Protein AF-A0A354BJK9-F1 (afdb_monomer_lite)

Radius of gyration: 21.04 Å; chains: 1; bounding box: 44×59×61 Å

Sequence (211 aa):
MRASIFLLASLLLLGGCESADRVLTNTERVLGSRTGRTVLDIATGKDPKQILKERVDAYQRDPEAVLRDLRTIQRDFNTLMTALTGNVRKTWGEKEVKVPEQKKYVKYTQNYMSRTIVDFDNGTILVETLDDKAPKESLKNAIVTTLLTPDDPRSVDLFSDKPVTLTSDRSPYLLGLVLDQEGQPIRTPAQAEAFAASSLESAKARPVDQN

Structure (mmCIF, N/CA/C/O backbone):
data_AF-A0A354BJK9-F1
#
_entry.id   AF-A0A354BJK9-F1
#
loop_
_atom_site.group_PDB
_atom_site.id
_atom_site.type_symbol
_atom_site.label_atom_id
_atom_site.label_alt_id
_atom_site.label_comp_id
_atom_site.label_asym_id
_atom_site.label_entity_id
_atom_site.label_seq_id
_atom_site.pdbx_PDB_ins_code
_atom_site.Cartn_x
_atom_site.Cartn_y
_atom_site.Cartn_z
_atom_site.occupancy
_atom_site.B_iso_or_equiv
_atom_site.auth_seq_id
_atom_site.auth_comp_id
_atom_site.auth_asym_id
_atom_site.auth_atom_id
_atom_site.pdbx_PDB_model_num
ATOM 1 N N . MET A 1 1 ? -20.744 37.104 28.693 1.00 41.56 1 MET A N 1
ATOM 2 C CA . MET A 1 1 ? -20.505 38.021 27.558 1.00 41.56 1 MET A CA 1
ATOM 3 C C . MET A 1 1 ? -19.279 38.866 27.854 1.00 41.56 1 MET A C 1
ATOM 5 O O . MET A 1 1 ? -19.319 39.666 28.777 1.00 41.56 1 MET A O 1
ATOM 9 N N . ARG A 1 2 ? -18.186 38.651 27.120 1.00 25.38 2 ARG A N 1
ATOM 10 C CA . ARG A 1 2 ? -17.012 39.530 27.087 1.00 25.38 2 ARG A CA 1
ATOM 11 C C . ARG A 1 2 ? -16.471 39.502 25.661 1.00 25.38 2 ARG A C 1
ATOM 13 O O . ARG A 1 2 ? -16.207 38.426 25.137 1.00 25.38 2 ARG A O 1
ATOM 20 N N . ALA A 1 3 ? -16.410 40.675 25.043 1.00 33.72 3 ALA A N 1
ATOM 21 C CA . ALA A 1 3 ? -15.857 40.875 23.716 1.00 33.72 3 ALA A CA 1
ATOM 22 C C . ALA A 1 3 ? -14.330 40.957 23.819 1.00 33.72 3 ALA A C 1
ATOM 24 O O . ALA A 1 3 ? -13.805 41.721 24.629 1.00 33.72 3 ALA A O 1
ATOM 25 N N . SER A 1 4 ? -13.635 40.188 22.988 1.00 28.89 4 SER A N 1
ATOM 26 C CA . SER A 1 4 ? -12.197 40.317 22.772 1.00 28.89 4 SER A CA 1
ATOM 27 C C . SER A 1 4 ? -11.966 40.463 21.276 1.00 28.89 4 SER A C 1
ATOM 29 O O . SER A 1 4 ? -12.258 39.563 20.493 1.00 28.89 4 SER A O 1
ATOM 31 N N . ILE A 1 5 ? -11.503 41.650 20.898 1.00 38.50 5 ILE A N 1
ATOM 32 C CA . ILE A 1 5 ? -11.033 41.996 19.560 1.00 38.50 5 ILE A CA 1
ATOM 33 C C . ILE A 1 5 ? -9.741 41.209 19.326 1.00 38.50 5 ILE A C 1
ATOM 35 O O . ILE A 1 5 ? -8.765 41.418 20.043 1.00 38.50 5 ILE A O 1
ATOM 39 N N . PHE A 1 6 ? -9.732 40.315 18.339 1.00 29.44 6 PHE A N 1
ATOM 40 C CA . PHE A 1 6 ? -8.504 39.718 17.822 1.00 29.44 6 PHE A CA 1
ATOM 41 C C . PHE A 1 6 ? -8.146 40.404 16.506 1.00 29.44 6 PHE A C 1
ATOM 43 O O . PHE A 1 6 ? -8.904 40.353 15.538 1.00 29.44 6 PHE A O 1
ATOM 50 N N . LEU A 1 7 ? -6.991 41.074 16.500 1.00 26.22 7 LEU A N 1
ATOM 51 C CA . LEU A 1 7 ? -6.348 41.543 15.280 1.00 26.22 7 LEU A CA 1
ATOM 52 C C . LEU A 1 7 ? -6.044 40.338 14.386 1.00 26.22 7 LEU A C 1
ATOM 54 O O . LEU A 1 7 ? -5.388 39.383 14.803 1.00 26.22 7 LEU A O 1
ATOM 58 N N . LEU A 1 8 ? -6.499 40.427 13.141 1.00 33.56 8 LEU A N 1
ATOM 59 C CA . LEU A 1 8 ? -6.170 39.507 12.067 1.00 33.56 8 LEU A CA 1
ATOM 60 C C . LEU A 1 8 ? -4.703 39.737 11.659 1.00 33.56 8 LEU A C 1
ATOM 62 O O . LEU A 1 8 ? -4.408 40.567 10.804 1.00 33.56 8 LEU A O 1
ATOM 66 N N . ALA A 1 9 ? -3.772 39.028 12.294 1.00 31.09 9 ALA A N 1
ATOM 67 C CA . ALA A 1 9 ? -2.422 38.875 11.768 1.00 31.09 9 ALA A CA 1
ATOM 68 C C . ALA A 1 9 ? -2.427 37.671 10.821 1.00 31.09 9 ALA A C 1
ATOM 70 O O . ALA A 1 9 ? -2.386 36.517 11.244 1.00 31.09 9 ALA A O 1
ATOM 71 N N . SER A 1 10 ? -2.526 37.953 9.524 1.00 37.72 10 SER A N 1
ATOM 72 C CA . SER A 1 10 ? -2.287 36.996 8.450 1.00 37.72 10 SER A CA 1
ATOM 73 C C . SER A 1 10 ? -0.834 36.518 8.508 1.00 37.72 10 SER A C 1
ATOM 75 O O . SER A 1 10 ? 0.061 37.140 7.935 1.00 37.72 10 SER A O 1
ATOM 77 N N . LEU A 1 11 ? -0.599 35.418 9.222 1.00 32.50 11 LEU A N 1
ATOM 78 C CA . LEU A 1 11 ? 0.648 34.670 9.164 1.00 32.50 11 LEU A CA 1
ATOM 79 C C . LEU A 1 11 ? 0.579 33.755 7.934 1.00 32.50 11 LEU A C 1
ATOM 81 O O . LEU A 1 11 ? -0.059 32.703 7.949 1.00 32.50 11 LEU A O 1
ATOM 85 N N . LEU A 1 12 ? 1.204 34.190 6.840 1.00 32.59 12 LEU A N 1
ATOM 86 C CA . LEU A 1 12 ? 1.502 33.333 5.696 1.00 32.59 12 LEU A CA 1
ATOM 87 C C . LEU A 1 12 ? 2.454 32.224 6.164 1.00 32.59 12 LEU A C 1
ATOM 89 O O . LEU A 1 12 ? 3.656 32.434 6.309 1.00 32.59 12 LEU A O 1
ATOM 93 N N . LEU A 1 13 ? 1.898 31.038 6.409 1.00 32.69 13 LEU A N 1
ATOM 94 C CA . LEU A 1 13 ? 2.639 29.794 6.593 1.00 32.69 13 LEU A CA 1
ATOM 95 C C . LEU A 1 13 ? 3.253 29.367 5.249 1.00 32.69 13 LEU A C 1
ATOM 97 O O . LEU A 1 13 ? 2.737 28.493 4.557 1.00 32.69 13 LEU A O 1
ATOM 101 N N . LEU A 1 14 ? 4.380 29.971 4.875 1.00 38.12 14 LEU A N 1
ATOM 102 C CA . LEU A 1 14 ? 5.277 29.444 3.842 1.00 38.12 14 LEU A CA 1
ATOM 103 C C . LEU A 1 14 ? 6.165 28.355 4.462 1.00 38.12 14 LEU A C 1
ATOM 105 O O . LEU A 1 14 ? 7.353 28.547 4.685 1.00 38.12 14 LEU A O 1
ATOM 109 N N . GLY A 1 15 ? 5.560 27.212 4.786 1.00 40.41 15 GLY A N 1
ATOM 110 C CA . GLY A 1 15 ? 6.259 26.014 5.274 1.00 40.41 15 GLY A CA 1
ATOM 111 C C . GLY A 1 15 ? 6.023 24.767 4.416 1.00 40.41 15 GLY A C 1
ATOM 112 O O . GLY A 1 15 ? 6.328 23.663 4.855 1.00 40.41 15 GLY A O 1
ATOM 113 N N . GLY A 1 16 ? 5.430 24.921 3.224 1.00 36.94 16 GLY A N 1
ATOM 114 C CA . GLY A 1 16 ? 4.966 23.802 2.390 1.00 36.94 16 GLY A CA 1
ATOM 115 C C . GLY A 1 16 ? 5.649 23.624 1.029 1.00 36.94 16 GLY A C 1
ATOM 116 O O . GLY A 1 16 ? 5.488 22.564 0.425 1.00 36.94 16 GLY A O 1
ATOM 117 N N . CYS A 1 17 ? 6.411 24.604 0.528 1.00 38.84 17 CYS A N 1
ATOM 118 C CA . CYS A 1 17 ? 6.891 24.554 -0.862 1.00 38.84 17 CYS A CA 1
ATOM 119 C C . CYS A 1 17 ? 8.035 23.559 -1.090 1.00 38.84 17 CYS A C 1
ATOM 121 O O . CYS A 1 17 ? 8.090 22.938 -2.142 1.00 38.84 17 CYS A O 1
ATOM 123 N N . GLU A 1 18 ? 8.904 23.309 -0.108 1.00 41.66 18 GLU A N 1
ATOM 124 C CA . GLU A 1 18 ? 10.127 22.546 -0.391 1.00 41.66 18 GLU A CA 1
ATOM 125 C C . GLU A 1 18 ? 9.865 21.061 -0.710 1.00 41.66 18 GLU A C 1
ATOM 127 O O . GLU A 1 18 ? 10.522 20.474 -1.569 1.00 41.66 18 GLU A O 1
ATOM 132 N N . SER A 1 19 ? 8.872 20.438 -0.063 1.00 47.94 19 SER A N 1
ATOM 133 C CA . SER A 1 19 ? 8.488 19.053 -0.369 1.00 47.94 19 SER A CA 1
ATOM 134 C C . SER A 1 19 ? 7.696 18.941 -1.667 1.00 47.94 19 SER A C 1
ATOM 136 O O . SER A 1 19 ? 7.900 17.987 -2.413 1.00 47.94 19 SER A O 1
ATOM 138 N N . ALA A 1 20 ? 6.827 19.914 -1.957 1.00 42.53 20 ALA A N 1
ATOM 139 C CA . ALA A 1 20 ? 6.072 19.936 -3.205 1.00 42.53 20 ALA A CA 1
ATOM 140 C C . ALA A 1 20 ? 7.015 20.123 -4.404 1.00 42.53 20 ALA A C 1
ATOM 142 O O . ALA A 1 20 ? 6.951 19.345 -5.352 1.00 42.53 20 ALA A O 1
ATOM 143 N N . ASP A 1 21 ? 7.968 21.052 -4.310 1.00 43.50 21 ASP A N 1
ATOM 144 C CA . ASP A 1 21 ? 8.937 21.338 -5.370 1.00 43.50 21 ASP A CA 1
ATOM 145 C C . ASP A 1 21 ? 9.897 20.167 -5.615 1.00 43.50 21 ASP A C 1
ATOM 147 O O . ASP A 1 21 ? 10.203 19.848 -6.766 1.00 43.50 21 ASP A O 1
ATOM 151 N N . ARG A 1 22 ? 10.337 19.461 -4.560 1.00 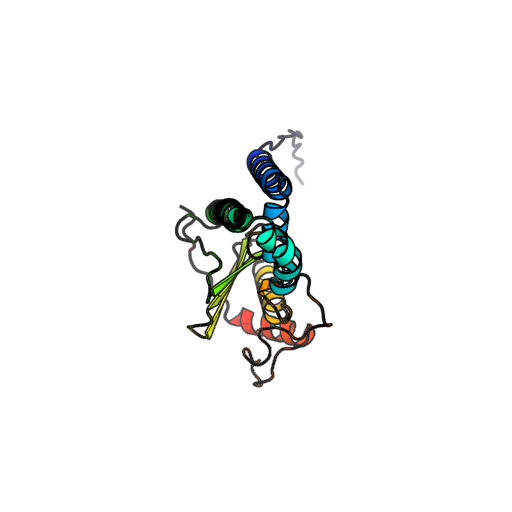50.59 22 ARG A N 1
ATOM 152 C CA . ARG A 1 22 ? 11.168 18.246 -4.695 1.00 50.59 22 ARG A CA 1
ATOM 153 C C . ARG A 1 22 ? 10.403 17.074 -5.314 1.00 50.59 22 ARG A C 1
ATOM 155 O O . ARG A 1 22 ? 10.963 16.344 -6.131 1.00 50.59 22 ARG A O 1
ATOM 162 N N . VAL A 1 23 ? 9.135 16.880 -4.947 1.00 52.41 23 VAL A N 1
ATOM 163 C CA . VAL A 1 23 ? 8.281 15.833 -5.535 1.00 52.41 23 VAL A CA 1
ATOM 164 C C . VAL A 1 23 ? 7.976 16.150 -7.001 1.00 52.41 23 VAL A C 1
ATOM 166 O O . VAL A 1 23 ? 8.066 15.254 -7.842 1.00 52.41 23 VAL A O 1
ATOM 169 N N . LEU A 1 24 ? 7.708 17.416 -7.331 1.00 48.94 24 LEU A N 1
ATOM 170 C CA . LEU A 1 24 ? 7.502 17.880 -8.704 1.00 48.94 24 LEU A CA 1
ATOM 171 C C . LEU A 1 24 ? 8.764 17.700 -9.558 1.00 48.94 24 LEU A C 1
ATOM 173 O O . LEU A 1 24 ? 8.694 17.039 -10.590 1.00 48.94 24 LEU A O 1
ATOM 177 N N . THR A 1 25 ? 9.937 18.150 -9.099 1.00 56.78 25 THR A N 1
ATOM 178 C CA . THR A 1 25 ? 11.198 17.982 -9.855 1.00 56.78 25 THR A CA 1
ATOM 179 C C . THR A 1 25 ? 11.606 16.521 -10.037 1.00 56.78 25 THR A C 1
ATOM 181 O O . THR A 1 25 ? 12.147 16.162 -11.083 1.00 56.78 25 THR A O 1
ATOM 184 N N . ASN A 1 26 ? 11.353 15.650 -9.056 1.00 57.94 26 ASN A N 1
ATOM 185 C CA . ASN A 1 26 ? 11.609 14.215 -9.206 1.00 57.94 26 ASN A CA 1
ATOM 186 C C . ASN A 1 26 ? 10.632 13.564 -10.194 1.00 57.94 26 ASN A C 1
ATOM 188 O O . ASN A 1 26 ? 11.048 12.738 -11.006 1.00 57.94 26 ASN A O 1
ATOM 192 N N . THR A 1 27 ? 9.364 13.981 -10.179 1.00 58.09 27 THR A N 1
ATOM 193 C CA . THR A 1 27 ? 8.344 13.514 -11.126 1.00 58.09 27 THR A CA 1
ATOM 194 C C . THR A 1 27 ? 8.666 13.968 -12.552 1.00 58.09 27 THR A C 1
ATOM 196 O O . THR A 1 27 ? 8.659 13.150 -13.466 1.00 58.09 27 THR A O 1
ATOM 199 N N . GLU A 1 28 ? 9.051 15.230 -12.758 1.00 57.16 28 GLU A N 1
ATOM 200 C CA . GLU A 1 28 ? 9.486 15.754 -14.062 1.00 57.16 28 GLU A CA 1
ATOM 201 C C . GLU A 1 28 ? 10.715 15.015 -14.609 1.00 57.16 28 GLU A C 1
ATOM 203 O O . GLU A 1 28 ? 10.772 14.696 -15.799 1.00 57.16 28 GLU A O 1
ATOM 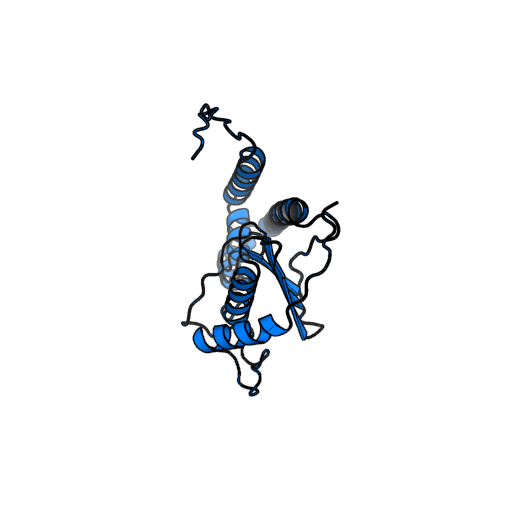208 N N . ARG A 1 29 ? 11.676 14.667 -13.741 1.00 61.47 29 ARG A N 1
ATOM 209 C CA . ARG A 1 29 ? 12.866 13.896 -14.133 1.00 61.47 29 ARG A CA 1
ATOM 210 C C . ARG A 1 29 ? 12.520 12.476 -14.590 1.00 61.47 29 ARG A C 1
ATOM 212 O O . ARG A 1 29 ? 13.032 12.040 -15.619 1.00 61.47 29 ARG A O 1
ATOM 219 N N . VAL A 1 30 ? 11.634 11.783 -13.869 1.00 62.09 30 VAL A N 1
ATOM 220 C CA . VAL A 1 30 ? 11.154 10.436 -14.240 1.00 62.09 30 VAL A CA 1
ATOM 221 C C . VAL A 1 30 ? 10.316 10.490 -15.528 1.00 62.09 30 VAL A C 1
ATOM 223 O O . VAL A 1 30 ? 10.458 9.641 -16.405 1.00 62.09 30 VAL A O 1
ATOM 226 N N . L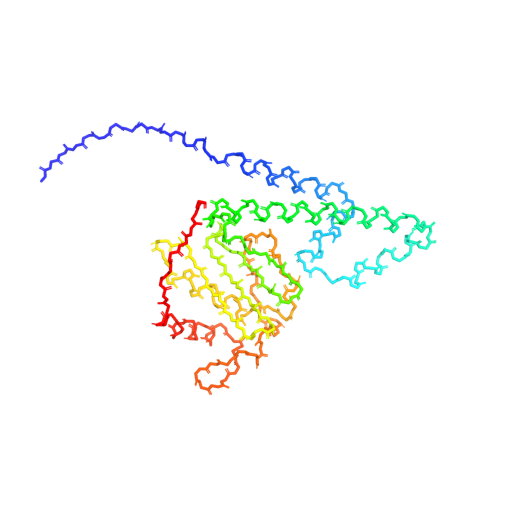EU A 1 31 ? 9.501 11.531 -15.714 1.00 66.00 31 LEU A N 1
ATOM 227 C CA . LEU A 1 31 ? 8.668 11.716 -16.911 1.00 66.00 31 LEU A CA 1
ATOM 228 C C . LEU A 1 31 ? 9.447 12.152 -18.166 1.00 66.00 31 LEU A C 1
ATOM 230 O O . LEU A 1 31 ? 8.955 11.975 -19.292 1.00 66.00 31 LEU A O 1
ATOM 234 N N . GLY A 1 32 ? 10.643 12.720 -17.981 1.00 60.78 32 GLY A N 1
ATOM 235 C CA . GLY A 1 32 ? 11.489 13.272 -19.040 1.00 60.78 32 GLY A CA 1
ATOM 236 C C . GLY A 1 32 ? 12.143 12.230 -19.953 1.00 60.78 32 GLY A C 1
ATOM 237 O O . GLY A 1 32 ? 12.548 12.568 -21.065 1.00 60.78 32 GLY A O 1
ATOM 238 N N . SER A 1 33 ? 12.210 10.958 -19.542 1.00 66.81 33 SER A N 1
ATOM 239 C CA . SER A 1 33 ? 12.772 9.874 -20.358 1.00 66.81 33 SER A CA 1
ATOM 240 C C . SER A 1 33 ? 11.710 8.840 -20.756 1.00 66.81 33 SER A C 1
ATOM 242 O O . SER A 1 33 ? 10.775 8.558 -20.008 1.00 66.81 33 SER A O 1
ATOM 244 N N . ARG A 1 34 ? 11.843 8.236 -21.949 1.00 68.25 34 ARG A N 1
ATOM 245 C CA . ARG A 1 34 ? 10.915 7.178 -22.411 1.00 68.25 34 ARG A CA 1
ATOM 246 C C . ARG A 1 34 ? 10.919 5.960 -21.483 1.00 68.25 34 ARG A C 1
ATOM 248 O O . ARG A 1 34 ? 9.884 5.331 -21.303 1.00 68.25 34 ARG A O 1
ATOM 255 N N . THR A 1 35 ? 12.062 5.654 -20.877 1.00 70.12 35 THR A N 1
ATOM 256 C CA . THR A 1 35 ? 12.219 4.527 -19.949 1.00 70.12 35 THR A CA 1
ATOM 257 C C . THR A 1 35 ? 11.716 4.854 -18.547 1.00 70.12 35 THR A C 1
ATOM 259 O O . THR A 1 35 ? 11.112 3.990 -17.921 1.00 70.12 35 THR A O 1
ATOM 262 N N . GLY A 1 36 ? 11.802 6.106 -18.102 1.00 69.44 36 GLY A N 1
ATOM 263 C CA . GLY A 1 36 ? 11.161 6.530 -16.856 1.00 69.44 36 GLY A CA 1
ATOM 264 C C . GLY A 1 36 ? 9.634 6.519 -16.929 1.00 69.44 36 GLY A C 1
ATOM 265 O O . GLY A 1 36 ? 8.980 6.139 -15.961 1.00 69.44 36 GLY A O 1
ATOM 266 N N . ARG A 1 37 ? 9.048 6.769 -18.110 1.00 74.88 37 ARG A N 1
ATOM 267 C CA . ARG A 1 37 ? 7.614 6.504 -18.348 1.00 74.88 37 ARG A CA 1
ATOM 268 C C . ARG A 1 37 ? 7.274 5.027 -18.214 1.00 74.88 37 ARG A C 1
ATOM 270 O O . ARG A 1 37 ? 6.253 4.710 -17.630 1.00 74.88 37 ARG A O 1
ATOM 277 N N . THR A 1 38 ? 8.137 4.131 -18.693 1.00 70.38 38 THR A N 1
ATOM 278 C CA . THR A 1 38 ? 7.959 2.684 -18.507 1.00 70.38 38 THR A CA 1
ATOM 279 C C . THR A 1 38 ? 7.971 2.290 -17.027 1.00 70.38 38 THR A C 1
ATOM 281 O O . THR A 1 38 ? 7.139 1.497 -16.598 1.00 70.38 38 THR A O 1
ATOM 284 N N . VAL A 1 39 ? 8.883 2.855 -16.232 1.00 68.88 39 VAL A N 1
ATOM 285 C CA . VAL A 1 39 ? 8.940 2.608 -14.782 1.00 68.88 39 VAL A CA 1
ATOM 286 C C . VAL A 1 39 ? 7.684 3.127 -14.098 1.00 68.88 39 VAL A C 1
ATOM 288 O O . VAL A 1 39 ? 7.088 2.405 -13.305 1.00 68.88 39 VAL A O 1
ATOM 291 N N . LEU A 1 40 ? 7.258 4.348 -14.430 1.00 72.19 40 LEU A N 1
ATOM 292 C CA . LEU A 1 40 ? 6.037 4.932 -13.890 1.00 72.19 40 LEU A CA 1
ATOM 293 C C . LEU A 1 40 ? 4.807 4.113 -14.282 1.00 72.19 40 LEU A C 1
ATOM 295 O O . LEU A 1 40 ? 3.952 3.870 -13.446 1.00 72.19 40 LEU A O 1
ATOM 299 N N . ASP A 1 41 ? 4.733 3.657 -15.525 1.00 75.31 41 ASP A N 1
ATOM 300 C CA . ASP A 1 41 ? 3.658 2.813 -16.027 1.00 75.31 41 ASP A CA 1
ATOM 301 C C . ASP A 1 41 ? 3.559 1.499 -15.247 1.00 75.31 41 ASP A C 1
ATOM 303 O O . ASP A 1 41 ? 2.466 1.136 -14.837 1.00 75.31 41 ASP A O 1
ATOM 307 N N . ILE A 1 42 ? 4.675 0.817 -14.971 1.00 71.50 42 ILE A N 1
ATOM 308 C CA . ILE A 1 42 ? 4.671 -0.402 -14.141 1.00 71.50 42 ILE A CA 1
ATOM 309 C C . ILE A 1 42 ? 4.300 -0.066 -12.696 1.00 71.50 42 ILE A C 1
ATOM 311 O O . ILE A 1 42 ? 3.465 -0.740 -12.105 1.00 71.50 42 ILE A O 1
ATOM 315 N N . ALA A 1 43 ? 4.901 0.983 -12.130 1.00 68.94 43 ALA A N 1
ATOM 316 C CA . ALA A 1 43 ? 4.641 1.417 -10.761 1.00 68.94 43 ALA A CA 1
ATOM 317 C C . ALA A 1 43 ? 3.186 1.857 -10.549 1.00 68.94 43 ALA A C 1
ATOM 319 O O . ALA A 1 43 ? 2.666 1.713 -9.453 1.00 68.94 43 ALA A O 1
ATOM 320 N N . THR A 1 44 ? 2.540 2.382 -11.589 1.00 70.69 44 THR A N 1
ATOM 321 C CA . THR A 1 44 ? 1.121 2.768 -11.605 1.00 70.69 44 THR A CA 1
ATOM 322 C C . THR A 1 44 ? 0.221 1.683 -12.181 1.00 70.69 44 THR A C 1
ATOM 324 O O . THR A 1 44 ? -0.979 1.907 -12.327 1.00 70.69 44 THR A O 1
ATOM 327 N N . GLY A 1 45 ? 0.787 0.515 -12.494 1.00 68.44 45 GLY A N 1
ATOM 328 C CA . GLY A 1 45 ? 0.009 -0.688 -12.661 1.00 68.44 45 GLY A CA 1
ATOM 329 C C . GLY A 1 45 ? -0.264 -1.232 -14.047 1.00 68.44 45 GLY A C 1
ATOM 330 O O . GLY A 1 45 ? -1.132 -2.093 -14.198 1.00 68.44 45 GLY A O 1
ATOM 331 N N . LYS A 1 46 ? 0.447 -0.761 -15.065 1.00 77.69 46 LYS A N 1
ATOM 332 C CA . LYS A 1 46 ? 0.378 -1.342 -16.407 1.00 77.69 46 LYS A CA 1
ATOM 333 C C . LYS A 1 46 ? 1.048 -2.719 -16.452 1.00 77.69 46 LYS A C 1
ATOM 335 O O . LYS A 1 46 ? 2.064 -2.948 -15.797 1.00 77.69 46 LYS A O 1
ATOM 340 N N . ASP A 1 47 ? 0.507 -3.616 -17.283 1.00 77.12 47 ASP A N 1
ATOM 341 C CA . ASP A 1 47 ? 1.007 -4.988 -17.443 1.00 77.12 47 ASP A CA 1
ATOM 342 C C . ASP A 1 47 ? 2.461 -5.006 -17.973 1.00 77.12 47 ASP A C 1
ATOM 344 O O . ASP A 1 47 ? 2.718 -4.572 -19.108 1.00 77.12 47 ASP A O 1
ATOM 348 N N . PRO A 1 48 ? 3.422 -5.568 -17.210 1.00 78.38 48 PRO A N 1
ATOM 349 C CA . PRO A 1 48 ? 4.811 -5.694 -17.641 1.00 78.38 48 PRO A CA 1
ATOM 350 C C . PRO A 1 48 ? 4.997 -6.463 -18.956 1.00 78.38 48 PRO A C 1
ATOM 352 O O . PRO A 1 48 ? 5.945 -6.187 -19.693 1.00 78.38 48 PRO A O 1
ATOM 355 N N . LYS A 1 49 ? 4.117 -7.420 -19.288 1.00 79.06 49 LYS A N 1
ATOM 356 C CA . LYS A 1 49 ? 4.213 -8.196 -20.537 1.00 79.06 49 LYS A CA 1
ATOM 357 C C . LYS A 1 49 ? 3.931 -7.338 -21.763 1.00 79.06 49 LYS A C 1
ATOM 359 O O . LYS A 1 49 ? 4.613 -7.481 -22.778 1.00 79.06 49 LYS A O 1
ATOM 364 N N . GLN A 1 50 ? 2.944 -6.448 -21.673 1.00 77.44 50 GLN A N 1
ATOM 365 C CA . GLN A 1 50 ? 2.607 -5.532 -22.759 1.00 77.44 50 GLN A CA 1
ATOM 366 C C . GLN A 1 50 ? 3.751 -4.547 -23.002 1.00 77.44 50 GLN A C 1
ATOM 368 O O . GLN A 1 50 ? 4.203 -4.388 -24.134 1.00 77.44 50 GLN A O 1
ATOM 373 N N . ILE A 1 51 ? 4.290 -3.988 -21.920 1.00 75.94 51 ILE A N 1
ATOM 374 C CA . ILE A 1 51 ? 5.466 -3.119 -21.953 1.00 75.94 51 ILE A CA 1
ATOM 375 C C . ILE A 1 51 ? 6.661 -3.831 -22.594 1.00 75.94 51 ILE A C 1
ATOM 377 O O . ILE A 1 51 ? 7.342 -3.265 -23.445 1.00 75.94 51 ILE A O 1
ATOM 381 N N . LEU A 1 52 ? 6.924 -5.083 -22.210 1.00 79.00 52 LEU A N 1
ATOM 382 C CA . LEU A 1 52 ? 8.032 -5.853 -22.767 1.00 79.00 52 LEU A CA 1
ATOM 383 C C . LEU A 1 52 ? 7.848 -6.089 -24.270 1.00 79.00 52 LEU A C 1
ATOM 385 O O . LEU A 1 52 ? 8.800 -5.909 -25.026 1.00 79.00 52 LEU A O 1
ATOM 389 N N . LYS A 1 53 ? 6.631 -6.426 -24.718 1.00 80.94 53 LYS A N 1
ATOM 390 C CA . LYS A 1 53 ? 6.314 -6.639 -26.139 1.00 80.94 53 LYS A CA 1
ATOM 391 C C . LYS A 1 53 ? 6.632 -5.409 -26.991 1.00 80.94 53 LYS A C 1
ATOM 393 O O . LYS A 1 53 ? 7.197 -5.556 -28.067 1.00 80.94 53 LYS A O 1
ATOM 398 N N . GLU A 1 54 ? 6.339 -4.211 -26.493 1.00 77.00 54 GLU A N 1
ATOM 399 C CA . GLU A 1 54 ? 6.657 -2.947 -27.176 1.00 77.00 54 GLU A CA 1
ATOM 400 C C . GLU A 1 54 ? 8.171 -2.681 -27.281 1.00 77.00 54 GLU A C 1
ATOM 402 O O . GLU A 1 54 ? 8.617 -1.908 -28.130 1.00 77.00 54 GLU A O 1
ATOM 407 N N . ARG A 1 55 ? 8.982 -3.322 -26.428 1.00 79.81 55 ARG A N 1
ATOM 408 C CA . ARG A 1 55 ? 10.437 -3.130 -26.353 1.00 79.81 55 ARG A CA 1
ATOM 409 C C . ARG A 1 55 ? 11.252 -4.195 -27.093 1.00 79.81 55 ARG A C 1
ATOM 411 O O . ARG A 1 55 ? 12.386 -3.906 -27.470 1.00 79.81 55 ARG A O 1
ATOM 418 N N . VAL A 1 56 ? 10.700 -5.387 -27.337 1.00 84.19 56 VAL A N 1
ATOM 419 C CA . VAL A 1 56 ? 11.415 -6.516 -27.975 1.00 84.19 56 VAL A CA 1
ATOM 420 C C . VAL A 1 56 ? 12.047 -6.116 -29.313 1.00 84.19 56 VAL A C 1
ATOM 422 O O . VAL A 1 56 ? 13.243 -6.333 -29.508 1.00 84.19 56 VAL A O 1
ATOM 425 N N . ASP A 1 57 ? 11.299 -5.450 -30.193 1.00 81.69 57 ASP A N 1
ATOM 426 C CA . ASP A 1 57 ? 11.797 -5.039 -31.515 1.00 81.69 57 ASP A CA 1
ATOM 427 C C . ASP A 1 57 ? 12.901 -3.974 -31.431 1.00 81.69 57 ASP A C 1
ATOM 429 O O . ASP A 1 57 ? 13.713 -3.821 -32.348 1.00 81.69 57 ASP A O 1
ATOM 433 N N . ALA A 1 58 ? 12.925 -3.182 -30.356 1.00 80.62 58 ALA A N 1
ATOM 434 C CA . ALA A 1 58 ? 13.980 -2.202 -30.118 1.00 80.62 58 ALA A CA 1
ATOM 435 C C . ALA A 1 58 ? 15.275 -2.893 -29.669 1.00 80.62 58 ALA A C 1
ATOM 437 O O . ALA A 1 58 ? 16.349 -2.552 -30.156 1.00 80.62 58 ALA A O 1
ATOM 438 N N . TYR A 1 59 ? 15.169 -3.906 -28.809 1.00 88.12 59 TYR A N 1
ATOM 439 C CA . TYR A 1 59 ? 16.322 -4.651 -28.298 1.00 88.12 59 TYR A CA 1
ATOM 440 C C . TYR A 1 59 ? 16.958 -5.574 -29.336 1.00 88.12 59 TYR A C 1
ATOM 442 O O . TYR A 1 59 ? 18.169 -5.762 -29.321 1.00 88.12 59 TYR A O 1
ATOM 450 N N . GLN A 1 60 ? 16.172 -6.106 -30.274 1.00 86.62 60 GLN A N 1
ATOM 451 C CA . GLN A 1 60 ? 16.722 -6.856 -31.406 1.00 86.62 60 GLN A CA 1
ATOM 452 C C . GLN A 1 60 ? 17.597 -5.982 -32.313 1.00 86.62 60 GLN A C 1
ATOM 454 O O . GLN A 1 60 ? 18.588 -6.457 -32.861 1.00 86.62 60 GLN A O 1
ATOM 459 N N . ARG A 1 61 ? 17.237 -4.702 -32.472 1.00 89.44 61 ARG A N 1
ATOM 460 C CA . ARG A 1 61 ? 17.979 -3.742 -33.303 1.00 89.44 61 ARG A CA 1
ATOM 461 C C . ARG A 1 61 ? 19.178 -3.129 -32.586 1.00 89.44 61 ARG A C 1
ATOM 463 O O . ARG A 1 61 ? 20.150 -2.773 -33.242 1.00 89.44 61 ARG A O 1
ATOM 470 N N . ASP A 1 62 ? 19.104 -2.998 -31.266 1.00 90.38 62 ASP A N 1
ATOM 471 C CA . ASP A 1 62 ? 20.162 -2.442 -30.423 1.00 90.38 62 ASP A CA 1
ATOM 472 C C . ASP A 1 62 ? 20.221 -3.196 -29.081 1.00 90.38 62 ASP A C 1
ATOM 474 O O . ASP A 1 62 ? 19.540 -2.817 -28.122 1.00 90.38 62 ASP A O 1
ATOM 478 N N . PRO A 1 63 ? 21.031 -4.266 -28.987 1.00 87.81 63 PRO A N 1
ATOM 479 C CA . PRO A 1 63 ? 21.151 -5.060 -27.764 1.00 87.81 63 PRO A CA 1
ATOM 480 C C . PRO A 1 63 ? 21.644 -4.255 -26.551 1.00 87.81 63 PRO A C 1
ATOM 482 O O . PRO A 1 63 ? 21.231 -4.510 -25.419 1.00 87.81 63 PRO A O 1
ATOM 485 N N . GLU A 1 64 ? 22.469 -3.226 -26.772 1.00 90.62 64 GLU A N 1
ATOM 486 C CA . GLU A 1 64 ? 22.986 -2.351 -25.712 1.00 90.62 64 GLU A CA 1
ATOM 487 C C . GLU A 1 64 ? 21.895 -1.444 -25.118 1.00 90.62 64 GLU A C 1
ATOM 489 O O . GLU A 1 64 ? 22.040 -0.931 -24.000 1.00 90.62 64 GLU A O 1
ATOM 494 N N . ALA A 1 65 ? 20.775 -1.252 -25.826 1.00 87.12 65 ALA A N 1
ATOM 495 C CA . ALA A 1 65 ? 19.625 -0.522 -25.302 1.00 87.12 65 ALA A CA 1
ATOM 496 C C . ALA A 1 65 ? 19.047 -1.185 -24.045 1.00 87.12 65 ALA A C 1
ATOM 498 O O . ALA A 1 65 ? 18.619 -0.465 -23.145 1.00 87.12 65 ALA A O 1
ATOM 499 N N . VAL A 1 66 ? 19.123 -2.518 -23.924 1.00 87.12 66 VAL A N 1
ATOM 500 C CA . VAL A 1 66 ? 18.688 -3.241 -22.717 1.00 87.12 66 VAL A CA 1
ATOM 501 C C . VAL A 1 66 ? 19.476 -2.773 -21.496 1.00 87.12 66 VAL A C 1
ATOM 503 O O . VAL A 1 66 ? 18.888 -2.444 -20.469 1.00 87.12 66 VAL A O 1
ATOM 506 N N . LEU A 1 67 ? 20.806 -2.682 -21.597 1.00 88.69 67 LEU A N 1
ATOM 507 C CA . LEU A 1 67 ? 21.651 -2.255 -20.478 1.00 88.69 67 LEU A CA 1
ATOM 508 C C . LEU A 1 67 ? 21.386 -0.799 -20.086 1.00 88.69 67 LEU A C 1
ATOM 510 O O . LEU A 1 67 ? 21.365 -0.467 -18.899 1.00 88.69 67 LEU A O 1
ATOM 514 N N . ARG A 1 68 ? 21.167 0.085 -21.067 1.00 88.25 68 ARG A N 1
ATOM 515 C CA . ARG A 1 68 ? 20.819 1.491 -20.799 1.00 88.25 68 ARG A CA 1
ATOM 516 C C . ARG A 1 68 ? 19.445 1.622 -20.147 1.00 88.25 68 ARG A C 1
ATOM 518 O O . ARG A 1 68 ? 19.295 2.419 -19.215 1.00 88.25 68 ARG A O 1
ATOM 525 N N . ASP A 1 69 ? 18.481 0.822 -20.589 1.00 84.94 69 ASP A N 1
ATOM 526 C CA . ASP A 1 69 ? 17.145 0.805 -20.011 1.00 84.94 69 ASP A CA 1
ATOM 527 C C . ASP A 1 69 ? 17.165 0.248 -18.586 1.00 84.94 69 ASP A C 1
ATOM 529 O O . ASP A 1 69 ? 16.638 0.902 -17.692 1.00 84.94 69 ASP A O 1
ATOM 533 N N . LEU A 1 70 ? 17.881 -0.849 -18.318 1.00 87.06 70 LEU A N 1
ATOM 534 C CA . LEU A 1 70 ? 18.058 -1.386 -16.961 1.00 87.06 70 LEU A CA 1
ATOM 535 C C . LEU A 1 70 ? 18.699 -0.371 -16.002 1.00 87.06 70 LEU A C 1
ATOM 537 O O . LEU A 1 70 ? 18.223 -0.194 -14.882 1.00 87.06 70 LEU A O 1
ATOM 541 N N . ARG A 1 71 ? 19.741 0.352 -16.440 1.00 89.94 71 ARG A N 1
ATOM 542 C CA . ARG A 1 71 ? 20.357 1.422 -15.628 1.00 89.94 71 ARG A CA 1
ATOM 543 C C . ARG A 1 71 ? 19.377 2.556 -15.327 1.00 89.94 71 ARG A C 1
ATOM 545 O O . ARG A 1 71 ? 19.434 3.146 -14.251 1.00 89.94 71 ARG A O 1
ATOM 552 N N . THR A 1 72 ? 18.507 2.880 -16.280 1.00 87.25 72 THR A N 1
ATOM 553 C CA . THR A 1 72 ? 17.497 3.932 -16.114 1.00 87.25 72 THR A CA 1
ATOM 554 C C . THR A 1 72 ? 16.394 3.474 -15.169 1.00 87.25 72 THR A C 1
ATOM 556 O O . THR A 1 72 ? 16.103 4.179 -14.211 1.00 87.25 72 THR A O 1
ATOM 559 N N . ILE A 1 73 ? 15.901 2.245 -15.343 1.00 85.12 73 ILE A N 1
ATOM 560 C CA . ILE A 1 73 ? 14.938 1.603 -14.443 1.00 85.12 73 ILE A CA 1
ATOM 561 C C . ILE A 1 73 ? 15.451 1.604 -13.004 1.00 85.12 73 ILE A C 1
ATOM 563 O O . ILE A 1 73 ? 14.739 2.043 -12.105 1.00 85.12 73 ILE A O 1
ATOM 567 N N . GLN A 1 74 ? 16.703 1.190 -12.783 1.00 88.56 74 GLN A N 1
ATOM 568 C CA . GLN A 1 74 ? 17.303 1.190 -11.449 1.00 88.56 74 GLN A CA 1
ATOM 569 C C . GLN A 1 74 ? 17.337 2.595 -10.830 1.00 88.56 74 GLN A C 1
ATOM 571 O O . GLN A 1 74 ? 17.027 2.762 -9.651 1.00 88.56 74 GLN A O 1
ATOM 576 N N . ARG A 1 75 ? 17.717 3.616 -11.607 1.00 90.50 75 ARG A N 1
ATOM 577 C CA . ARG A 1 75 ? 17.781 5.006 -11.131 1.00 90.50 75 ARG A CA 1
ATOM 578 C C . ARG A 1 75 ? 16.399 5.548 -10.770 1.00 90.50 75 ARG A C 1
ATOM 580 O O . ARG A 1 75 ? 16.242 6.182 -9.726 1.00 90.50 75 ARG A O 1
ATOM 587 N N . ASP A 1 76 ? 15.416 5.306 -11.623 1.00 86.19 76 ASP A N 1
ATOM 588 C CA . ASP A 1 76 ? 14.064 5.832 -11.451 1.00 86.19 76 ASP A CA 1
ATOM 589 C C . ASP A 1 76 ? 13.363 5.121 -10.288 1.00 86.19 76 ASP A C 1
ATOM 591 O O . ASP A 1 76 ? 12.762 5.777 -9.440 1.00 86.19 76 ASP A O 1
ATOM 595 N N . PHE A 1 77 ? 13.557 3.805 -10.149 1.00 87.25 77 PHE A N 1
ATOM 596 C CA . PHE A 1 77 ? 13.133 3.052 -8.969 1.00 87.25 77 PHE A CA 1
ATOM 597 C C . PHE A 1 77 ? 13.758 3.605 -7.680 1.00 87.25 77 PHE A C 1
ATOM 599 O O . PHE A 1 77 ? 13.045 3.874 -6.714 1.00 87.25 77 PHE A O 1
ATOM 606 N N . ASN A 1 78 ? 15.074 3.855 -7.668 1.00 91.00 78 ASN A N 1
ATOM 607 C CA . ASN A 1 78 ? 15.748 4.456 -6.511 1.00 91.00 78 ASN A CA 1
ATOM 608 C C . ASN A 1 78 ? 15.190 5.851 -6.180 1.00 91.00 78 ASN A C 1
ATOM 610 O O . ASN A 1 78 ? 15.109 6.224 -5.010 1.00 91.00 78 ASN A O 1
ATOM 614 N N . THR A 1 79 ? 14.788 6.617 -7.195 1.00 90.38 79 THR A N 1
ATOM 615 C CA . THR A 1 79 ? 14.167 7.939 -7.025 1.00 90.38 79 THR A CA 1
ATOM 616 C C . THR A 1 79 ? 12.795 7.818 -6.362 1.00 90.38 79 THR A C 1
ATOM 618 O O . THR A 1 79 ? 12.538 8.511 -5.378 1.00 90.38 79 THR A O 1
ATOM 621 N N . LEU A 1 80 ? 11.945 6.899 -6.838 1.00 89.44 80 LEU A N 1
ATOM 622 C CA . LEU A 1 80 ? 10.641 6.607 -6.230 1.00 89.44 80 LEU A CA 1
ATOM 623 C C . LEU A 1 80 ? 10.793 6.139 -4.779 1.00 89.44 80 LEU A C 1
ATOM 625 O O . LEU A 1 80 ? 10.121 6.653 -3.889 1.00 89.44 80 LEU A O 1
ATOM 629 N N . MET A 1 81 ? 11.728 5.223 -4.519 1.00 92.69 81 MET A N 1
ATOM 630 C CA . MET A 1 81 ? 11.980 4.705 -3.175 1.00 92.69 81 MET A CA 1
ATOM 631 C C . MET A 1 81 ? 12.492 5.792 -2.221 1.00 92.69 81 MET A C 1
ATOM 633 O O . MET A 1 81 ? 12.090 5.858 -1.060 1.00 92.69 81 MET A O 1
ATOM 637 N N . THR A 1 82 ? 13.349 6.687 -2.711 1.00 95.06 82 THR A N 1
ATOM 638 C CA . THR A 1 82 ? 13.852 7.826 -1.930 1.00 95.06 82 THR A CA 1
ATOM 639 C C . THR A 1 82 ? 12.727 8.806 -1.594 1.00 95.06 82 THR A C 1
ATOM 641 O O . THR A 1 82 ? 12.646 9.281 -0.462 1.00 95.06 82 THR A O 1
ATOM 644 N N . ALA A 1 83 ? 11.831 9.084 -2.546 1.00 92.88 83 ALA A N 1
ATOM 645 C CA . ALA A 1 83 ? 10.660 9.926 -2.309 1.00 92.88 83 ALA A CA 1
ATOM 646 C C . ALA A 1 83 ? 9.714 9.296 -1.272 1.00 92.88 83 ALA A C 1
ATOM 648 O O . ALA A 1 83 ? 9.350 9.961 -0.301 1.00 92.88 83 ALA A O 1
ATOM 649 N N . LEU A 1 84 ? 9.386 8.008 -1.431 1.00 95.25 84 LEU A N 1
ATOM 650 C CA . LEU A 1 84 ? 8.553 7.257 -0.492 1.00 95.25 84 LEU A CA 1
ATOM 651 C C . LEU A 1 84 ? 9.151 7.280 0.919 1.00 95.25 84 LEU A C 1
ATOM 653 O O . LEU A 1 84 ? 8.516 7.763 1.852 1.00 95.25 84 LEU A O 1
ATOM 657 N N . THR A 1 85 ? 10.384 6.797 1.080 1.00 96.88 85 THR A N 1
ATOM 658 C CA . THR A 1 85 ? 11.043 6.713 2.395 1.00 96.88 85 THR A CA 1
ATOM 659 C C . THR A 1 85 ? 11.227 8.085 3.037 1.00 96.88 85 THR A C 1
ATOM 661 O O . THR A 1 85 ? 11.070 8.211 4.248 1.00 96.88 85 THR A O 1
ATOM 664 N N . GLY A 1 86 ? 11.505 9.128 2.248 1.00 96.44 86 GLY A N 1
ATOM 665 C CA . GLY A 1 86 ? 11.577 10.508 2.724 1.00 96.44 86 GLY A CA 1
ATOM 666 C C . GLY A 1 86 ? 10.252 11.007 3.305 1.00 96.44 86 GLY A C 1
ATOM 667 O O . GLY A 1 86 ? 10.235 11.530 4.419 1.00 96.44 86 GLY A O 1
ATOM 668 N N . ASN A 1 87 ? 9.144 10.803 2.587 1.00 96.50 87 ASN A N 1
ATOM 669 C CA . ASN A 1 87 ? 7.812 11.196 3.051 1.00 96.50 87 ASN A CA 1
ATOM 670 C C . ASN A 1 87 ? 7.368 10.383 4.272 1.00 96.50 87 ASN A C 1
ATOM 672 O O . ASN A 1 87 ? 6.880 10.950 5.245 1.00 96.50 87 ASN A O 1
ATOM 676 N N . VAL A 1 88 ? 7.600 9.067 4.262 1.00 97.06 88 VAL A N 1
ATOM 677 C CA . VAL A 1 88 ? 7.264 8.192 5.392 1.00 97.06 88 VAL A CA 1
ATOM 678 C C . VAL A 1 88 ? 8.051 8.582 6.636 1.00 97.06 88 VAL A C 1
ATOM 680 O O . VAL A 1 88 ? 7.445 8.748 7.687 1.00 97.06 88 VAL A O 1
ATOM 683 N N . ARG A 1 89 ? 9.369 8.792 6.528 1.00 96.88 89 ARG A N 1
ATOM 684 C CA . ARG A 1 89 ? 10.215 9.237 7.645 1.00 96.88 89 ARG A CA 1
ATOM 685 C C . ARG A 1 89 ? 9.722 10.554 8.239 1.00 96.88 89 ARG A C 1
ATOM 687 O O . ARG A 1 89 ? 9.658 10.676 9.454 1.00 96.88 89 ARG A O 1
ATOM 694 N N . LYS A 1 90 ? 9.345 11.521 7.395 1.00 96.00 90 LYS A N 1
ATOM 695 C CA . LYS A 1 90 ? 8.813 12.820 7.840 1.00 96.00 90 LYS A CA 1
ATOM 696 C C . LYS A 1 90 ? 7.520 12.676 8.654 1.00 96.00 90 LYS A C 1
ATOM 698 O O . LYS A 1 90 ? 7.296 13.470 9.560 1.00 96.00 90 LYS A O 1
ATOM 703 N N . THR A 1 91 ? 6.680 11.698 8.321 1.00 96.12 91 THR A N 1
ATOM 704 C CA . THR A 1 91 ? 5.369 11.506 8.958 1.00 96.12 91 THR A CA 1
ATOM 705 C C . THR A 1 91 ? 5.423 10.545 10.154 1.00 96.12 91 THR A C 1
ATOM 707 O O . THR A 1 91 ? 4.801 10.808 11.180 1.00 96.12 91 THR A O 1
ATOM 710 N N . TRP A 1 92 ? 6.175 9.447 10.054 1.00 97.06 92 TRP A N 1
ATOM 711 C CA . TRP A 1 92 ? 6.197 8.355 11.037 1.00 97.06 92 TRP A CA 1
ATOM 712 C C . TRP A 1 92 ? 7.470 8.279 11.889 1.00 97.06 92 TRP A C 1
ATOM 714 O O . TRP A 1 92 ? 7.423 7.648 12.938 1.00 97.06 92 TRP A O 1
ATOM 724 N N . GLY A 1 93 ? 8.580 8.893 11.469 1.00 97.00 93 GLY A N 1
ATOM 725 C CA . GLY A 1 93 ? 9.904 8.738 12.087 1.00 97.00 93 GLY A CA 1
ATOM 726 C C . GLY A 1 93 ? 10.796 7.704 11.393 1.00 97.00 93 GLY A C 1
ATOM 727 O O . GLY A 1 93 ? 10.331 6.863 10.619 1.00 97.00 93 GLY A O 1
ATOM 728 N N . GLU A 1 94 ? 12.106 7.758 11.662 1.00 95.38 94 GLU A N 1
ATOM 729 C CA . GLU A 1 94 ? 13.121 6.900 11.018 1.00 95.38 94 GLU A CA 1
ATOM 730 C C . GLU A 1 94 ? 12.872 5.407 11.274 1.00 95.38 94 GLU A C 1
ATOM 732 O O . GLU A 1 94 ? 12.946 4.584 10.361 1.00 95.38 94 GLU A O 1
ATOM 737 N N . LYS A 1 95 ? 12.535 5.051 12.517 1.00 95.62 95 LYS A N 1
ATOM 738 C CA . LYS A 1 95 ? 12.359 3.653 12.951 1.00 95.62 95 LYS A CA 1
ATOM 739 C C . LYS A 1 95 ? 11.070 3.017 12.433 1.00 95.62 95 LYS A C 1
ATOM 741 O O . LYS A 1 95 ? 10.887 1.802 12.521 1.00 95.62 95 LYS A O 1
ATOM 746 N N . GLU A 1 96 ? 10.181 3.832 11.883 1.00 97.06 96 GLU A N 1
ATOM 747 C CA . GLU A 1 96 ? 8.841 3.442 11.460 1.00 97.06 96 GLU A CA 1
ATOM 748 C C . GLU A 1 96 ? 8.700 3.393 9.940 1.00 97.06 96 GLU A C 1
ATOM 750 O O . GLU A 1 96 ? 7.604 3.160 9.430 1.00 97.06 96 GLU A O 1
ATOM 755 N N . VAL A 1 97 ? 9.796 3.555 9.196 1.00 97.00 97 VAL A N 1
ATOM 756 C CA . VAL A 1 97 ? 9.788 3.411 7.741 1.00 97.00 97 VAL A CA 1
ATOM 757 C C . VAL A 1 97 ? 9.477 1.963 7.360 1.00 97.00 97 VAL A C 1
ATOM 759 O O . VAL A 1 97 ? 10.199 1.031 7.719 1.00 97.00 97 VAL A O 1
ATOM 762 N N . LYS A 1 98 ? 8.391 1.775 6.606 1.00 97.31 98 LYS A N 1
ATOM 763 C CA . LYS A 1 98 ? 8.009 0.508 5.972 1.00 97.31 98 LYS A CA 1
ATOM 764 C C . LYS A 1 98 ? 7.900 0.748 4.474 1.00 97.31 98 LYS A C 1
ATOM 766 O O . LYS A 1 98 ? 7.408 1.789 4.049 1.00 97.31 98 LYS A O 1
ATOM 771 N N . VAL A 1 99 ? 8.385 -0.193 3.675 1.00 95.94 99 VAL A N 1
ATOM 772 C CA . VAL A 1 99 ? 8.409 -0.076 2.213 1.00 95.94 99 VAL A CA 1
ATOM 773 C C . VAL A 1 99 ? 7.838 -1.340 1.577 1.00 95.94 99 VAL A C 1
ATOM 775 O O . VAL A 1 99 ? 7.899 -2.399 2.203 1.00 95.94 99 VAL A O 1
ATOM 778 N N . PRO A 1 100 ? 7.281 -1.254 0.358 1.00 93.75 100 PRO A N 1
ATOM 779 C CA . PRO A 1 100 ? 6.883 -2.436 -0.392 1.00 93.75 100 PRO A CA 1
ATOM 780 C C . PRO A 1 100 ? 8.068 -3.388 -0.599 1.00 93.75 100 PRO A C 1
ATOM 782 O O . PRO A 1 100 ? 9.160 -2.962 -0.979 1.00 93.75 100 PRO A O 1
ATOM 785 N N . GLU A 1 101 ? 7.835 -4.681 -0.397 1.00 92.44 101 GLU A N 1
ATOM 786 C CA . GLU A 1 101 ? 8.798 -5.760 -0.633 1.00 92.44 101 GLU A CA 1
ATOM 787 C C . GLU A 1 101 ? 8.131 -6.850 -1.487 1.00 92.44 101 GLU A C 1
ATOM 789 O O . GLU A 1 101 ? 6.911 -6.886 -1.632 1.00 92.44 101 GLU A O 1
ATOM 794 N N . GLN A 1 102 ? 8.909 -7.801 -2.011 1.00 89.88 102 GLN A N 1
ATOM 795 C CA . GLN A 1 102 ? 8.382 -8.890 -2.849 1.00 89.88 102 GLN A CA 1
ATOM 796 C C . GLN A 1 102 ? 7.216 -9.658 -2.200 1.00 89.88 102 GLN A C 1
ATOM 798 O O . GLN A 1 102 ? 6.313 -10.111 -2.898 1.00 89.88 102 GLN A O 1
ATOM 803 N N . LYS A 1 103 ? 7.248 -9.809 -0.872 1.00 91.69 103 LYS A N 1
ATOM 804 C CA . LYS A 1 103 ? 6.249 -10.545 -0.087 1.00 91.69 103 LYS A CA 1
ATOM 805 C C . LYS A 1 103 ? 5.529 -9.683 0.952 1.00 91.69 103 LYS A C 1
ATOM 807 O O . LYS A 1 103 ? 4.836 -10.214 1.818 1.00 91.69 103 LYS A O 1
ATOM 812 N N . LYS A 1 104 ? 5.686 -8.361 0.867 1.00 93.56 104 LYS A N 1
ATOM 813 C CA . LYS A 1 104 ? 4.957 -7.419 1.715 1.00 93.56 104 LYS A CA 1
ATOM 814 C C . LYS A 1 104 ? 4.370 -6.315 0.868 1.00 93.56 104 LYS A C 1
ATOM 816 O O . LYS A 1 104 ? 5.090 -5.486 0.311 1.00 93.56 104 LYS A O 1
ATOM 821 N N . TYR A 1 105 ? 3.051 -6.287 0.815 1.00 93.56 105 TYR A N 1
ATOM 822 C CA . TYR A 1 105 ? 2.340 -5.143 0.279 1.00 93.56 105 TYR A CA 1
ATOM 823 C C . TYR A 1 105 ? 2.331 -4.053 1.346 1.00 93.56 105 TYR A C 1
ATOM 825 O O . TYR A 1 105 ? 1.845 -4.284 2.450 1.00 93.56 105 TYR A O 1
ATOM 833 N N . VAL A 1 106 ? 2.864 -2.876 1.026 1.00 96.00 106 VAL A N 1
ATOM 834 C CA . VAL A 1 106 ? 2.807 -1.703 1.901 1.00 96.00 106 VAL A CA 1
ATOM 835 C C . VAL A 1 106 ? 2.210 -0.557 1.109 1.00 96.00 106 VAL A C 1
ATOM 837 O O . VAL A 1 106 ? 2.766 -0.158 0.090 1.00 96.00 106 VAL A O 1
ATOM 840 N N . LYS A 1 107 ? 1.087 -0.018 1.574 1.00 95.94 107 LYS A N 1
ATOM 841 C CA . LYS A 1 107 ? 0.432 1.117 0.928 1.00 95.94 107 LYS A CA 1
ATOM 842 C C . LYS A 1 107 ? 0.172 2.217 1.933 1.00 95.94 107 LYS A C 1
ATOM 844 O O . LYS A 1 107 ? -0.512 2.001 2.928 1.00 95.94 107 LYS A O 1
ATOM 849 N N . TYR A 1 108 ? 0.684 3.400 1.623 1.00 96.94 108 TYR A N 1
ATOM 850 C CA . TYR A 1 108 ? 0.367 4.633 2.328 1.00 96.94 108 TYR A CA 1
ATOM 851 C C . TYR A 1 108 ? -0.785 5.357 1.635 1.00 96.94 108 TYR A C 1
ATOM 853 O O . TYR A 1 108 ? -0.912 5.317 0.411 1.00 96.94 108 TYR A O 1
ATOM 861 N N . THR A 1 109 ? -1.626 6.020 2.420 1.00 94.88 109 THR A N 1
ATOM 862 C CA . THR A 1 109 ? -2.726 6.874 1.954 1.00 94.88 109 THR A CA 1
ATOM 863 C C . THR A 1 109 ? -2.875 8.081 2.880 1.00 94.88 109 THR A C 1
ATOM 865 O O . THR A 1 109 ? -2.199 8.163 3.908 1.00 94.88 109 THR A O 1
ATOM 868 N N . GLN A 1 110 ? -3.751 9.023 2.514 1.00 94.44 110 GLN A N 1
ATOM 869 C CA . GLN A 1 110 ? -4.099 10.185 3.340 1.00 94.44 110 GLN A CA 1
ATOM 870 C C . GLN A 1 110 ? -2.861 11.003 3.757 1.00 94.44 110 GLN A C 1
ATOM 872 O O . GLN A 1 110 ? -2.598 11.169 4.945 1.00 94.44 110 GLN A O 1
ATOM 877 N N . ASN A 1 111 ? -2.065 11.493 2.797 1.00 95.38 111 ASN A N 1
ATOM 878 C CA . ASN A 1 111 ? -0.832 12.244 3.083 1.00 95.38 111 ASN A CA 1
ATOM 879 C C . ASN A 1 111 ? 0.152 11.457 3.960 1.00 95.38 111 ASN A C 1
ATOM 881 O O . ASN A 1 111 ? 0.775 11.998 4.873 1.00 95.38 111 ASN A O 1
ATOM 885 N N . TYR A 1 112 ? 0.283 10.161 3.675 1.00 97.12 112 TYR A N 1
ATOM 886 C CA . TYR A 1 112 ? 1.096 9.206 4.426 1.00 97.12 112 TYR A CA 1
ATOM 887 C C . TYR A 1 112 ? 0.652 8.979 5.876 1.00 97.12 112 TYR A C 1
ATOM 889 O O . TYR A 1 112 ? 1.361 8.284 6.590 1.00 97.12 112 TYR A O 1
ATOM 897 N N . MET A 1 113 ? -0.488 9.504 6.336 1.00 97.00 113 MET A N 1
ATOM 898 C CA . MET A 1 113 ? -0.933 9.330 7.725 1.00 97.00 113 MET A CA 1
ATOM 899 C C . MET A 1 113 ? -1.472 7.931 8.010 1.00 97.00 113 MET A C 1
ATOM 901 O O . MET A 1 113 ? -1.406 7.490 9.151 1.00 97.00 113 MET A O 1
ATOM 905 N N . SER A 1 114 ? -1.967 7.222 6.994 1.00 97.81 114 SER A N 1
ATOM 906 C CA . SER A 1 114 ? -2.481 5.858 7.133 1.00 97.81 114 SER A CA 1
ATOM 907 C C . SER A 1 114 ? -1.670 4.891 6.288 1.00 97.81 114 SER A C 1
ATOM 909 O O . SER A 1 114 ? -1.301 5.211 5.154 1.00 97.81 114 SER A O 1
ATOM 911 N N . ARG A 1 115 ? -1.402 3.698 6.824 1.00 97.88 115 ARG A N 1
ATOM 912 C CA . ARG A 1 115 ? -0.703 2.627 6.110 1.00 97.88 115 ARG A CA 1
ATOM 913 C C . ARG A 1 115 ? -1.384 1.281 6.299 1.00 97.88 115 ARG A C 1
ATOM 915 O O . ARG A 1 115 ? -1.824 0.961 7.401 1.00 97.88 115 ARG A O 1
ATOM 922 N N . THR A 1 116 ? -1.382 0.480 5.242 1.00 97.38 116 THR A N 1
ATOM 923 C CA . THR A 1 116 ? -1.683 -0.950 5.317 1.00 97.38 116 THR A CA 1
ATOM 924 C C . THR A 1 116 ? -0.447 -1.752 4.955 1.00 97.38 116 THR A C 1
ATOM 926 O O . THR A 1 116 ? 0.233 -1.438 3.979 1.00 97.38 116 THR A O 1
ATOM 929 N N . ILE A 1 117 ? -0.177 -2.795 5.733 1.00 97.62 117 ILE A N 1
ATOM 930 C CA . ILE A 1 117 ? 0.895 -3.761 5.532 1.00 97.62 117 ILE A CA 1
ATOM 931 C C . ILE A 1 117 ? 0.253 -5.146 5.460 1.00 97.62 117 ILE A C 1
ATOM 933 O O . ILE A 1 117 ? -0.290 -5.618 6.456 1.00 97.62 117 ILE A O 1
ATOM 937 N N . VAL A 1 118 ? 0.312 -5.795 4.298 1.00 96.00 118 VAL A N 1
ATOM 938 C CA . VAL A 1 118 ? -0.058 -7.208 4.143 1.00 96.00 118 VAL A CA 1
ATOM 939 C C . VAL A 1 118 ? 1.219 -8.018 4.027 1.00 96.00 118 VAL A C 1
ATOM 941 O O . VAL A 1 118 ? 1.964 -7.869 3.058 1.00 96.00 118 VAL A O 1
ATOM 944 N N . ASP A 1 119 ? 1.472 -8.854 5.026 1.00 96.56 119 ASP A N 1
ATOM 945 C CA . ASP A 1 119 ? 2.593 -9.784 5.057 1.00 96.56 119 ASP A CA 1
ATOM 946 C C . ASP A 1 119 ? 2.102 -11.162 4.607 1.00 96.56 119 ASP A C 1
ATOM 948 O O . ASP A 1 119 ? 1.373 -11.845 5.332 1.00 96.56 119 ASP A O 1
ATOM 952 N N . PHE A 1 120 ? 2.480 -11.549 3.387 1.00 92.44 120 PHE A N 1
ATOM 953 C CA . PHE A 1 120 ? 2.027 -12.799 2.780 1.00 92.44 120 PHE A CA 1
ATOM 954 C C . PHE A 1 120 ? 2.727 -14.035 3.353 1.00 92.44 120 PHE A C 1
ATOM 956 O O . PHE A 1 120 ? 2.159 -15.120 3.274 1.00 92.44 120 PHE A O 1
ATOM 963 N N . ASP A 1 121 ? 3.925 -13.892 3.930 1.00 94.69 121 ASP A N 1
ATOM 964 C CA . ASP A 1 121 ? 4.618 -15.014 4.574 1.00 94.69 121 ASP A CA 1
ATOM 965 C C . ASP A 1 121 ? 3.976 -15.335 5.928 1.00 94.69 121 ASP A C 1
ATOM 967 O O . ASP A 1 121 ? 3.788 -16.502 6.268 1.00 94.69 121 ASP A O 1
ATOM 971 N N . ASN A 1 122 ? 3.603 -14.301 6.686 1.00 96.38 122 ASN A N 1
ATOM 972 C CA . ASN A 1 122 ? 2.996 -14.459 8.007 1.00 96.38 122 ASN A CA 1
ATOM 973 C C . ASN A 1 122 ? 1.462 -14.556 7.975 1.00 96.38 122 ASN A C 1
ATOM 975 O O . ASN A 1 122 ? 0.852 -14.860 8.998 1.00 96.38 122 ASN A O 1
ATOM 979 N N . GLY A 1 123 ? 0.827 -14.272 6.834 1.00 95.62 123 GLY A N 1
ATOM 980 C CA . GLY A 1 123 ? -0.632 -14.267 6.702 1.00 95.62 123 GLY A CA 1
ATOM 981 C C . GLY A 1 123 ? -1.304 -13.190 7.555 1.00 95.62 123 GLY A C 1
ATOM 982 O O . GLY A 1 123 ? -2.372 -13.422 8.116 1.00 95.62 123 GLY A O 1
ATOM 983 N N . THR A 1 124 ? -0.671 -12.021 7.695 1.00 96.25 124 THR A N 1
ATOM 984 C CA . THR A 1 124 ? -1.170 -10.937 8.559 1.00 96.25 124 THR A CA 1
ATOM 985 C C . THR A 1 124 ? -1.447 -9.662 7.777 1.00 96.25 124 THR A C 1
ATOM 987 O O . THR A 1 124 ? -0.771 -9.351 6.796 1.00 96.25 124 THR A O 1
ATOM 990 N N . ILE A 1 125 ? -2.443 -8.906 8.242 1.00 97.12 125 ILE A N 1
ATOM 991 C CA . ILE A 1 125 ? -2.762 -7.567 7.750 1.00 97.12 125 ILE A CA 1
ATOM 992 C C . ILE A 1 125 ? -2.703 -6.611 8.936 1.00 97.12 125 ILE A C 1
ATOM 994 O O . ILE A 1 125 ? -3.463 -6.749 9.892 1.00 97.12 125 ILE A O 1
ATOM 998 N N . LEU A 1 126 ? -1.801 -5.637 8.864 1.00 97.50 126 LEU A N 1
ATOM 999 C CA . LEU A 1 126 ? -1.670 -4.558 9.833 1.00 97.50 126 LEU A CA 1
ATOM 1000 C C . LEU A 1 126 ? -2.116 -3.248 9.181 1.00 97.50 126 LEU A C 1
ATOM 1002 O O . LEU A 1 126 ? -1.567 -2.842 8.159 1.00 97.50 126 LEU A O 1
ATOM 1006 N N . VAL A 1 127 ? -3.102 -2.587 9.782 1.00 97.94 127 VAL A N 1
ATOM 1007 C CA . VAL A 1 127 ? -3.593 -1.269 9.363 1.00 97.94 127 VAL A CA 1
ATOM 1008 C C . VAL A 1 127 ? -3.345 -0.289 10.496 1.00 97.94 127 VAL A C 1
ATOM 1010 O O . VAL A 1 127 ? -3.738 -0.538 11.634 1.00 97.94 127 VAL A O 1
ATOM 1013 N N . GLU A 1 128 ? -2.682 0.820 10.192 1.00 97.88 128 GLU A N 1
ATOM 1014 C CA . GLU A 1 128 ? -2.290 1.820 11.181 1.00 97.88 128 GLU A CA 1
ATOM 1015 C C . GLU A 1 128 ? -2.591 3.224 10.667 1.00 97.88 128 GLU A C 1
ATOM 1017 O O . GLU A 1 128 ? -2.527 3.484 9.463 1.00 97.88 128 GLU A O 1
ATOM 1022 N N . THR A 1 129 ? -2.876 4.145 11.586 1.00 97.75 129 THR A N 1
ATOM 1023 C CA . THR A 1 129 ? -3.054 5.561 11.268 1.00 97.75 129 THR A CA 1
ATOM 1024 C C . THR A 1 129 ? -2.449 6.456 12.345 1.00 97.75 129 THR A C 1
ATOM 1026 O O . THR A 1 129 ? -2.470 6.110 13.526 1.00 97.75 129 THR A O 1
ATOM 1029 N N . LEU A 1 130 ? -1.922 7.601 11.917 1.00 97.50 130 LEU A N 1
ATOM 1030 C CA . LEU A 1 130 ? -1.524 8.734 12.755 1.00 97.50 130 LEU A CA 1
ATOM 1031 C C . LEU A 1 130 ? -2.578 9.853 12.759 1.00 97.50 130 LEU A C 1
ATOM 1033 O O . LEU A 1 130 ? -2.333 10.912 13.328 1.00 97.50 130 LEU A O 1
ATOM 1037 N N . ASP A 1 131 ? -3.726 9.655 12.104 1.00 96.25 131 ASP A N 1
ATOM 1038 C CA . ASP A 1 131 ? -4.836 10.606 12.144 1.00 96.25 131 ASP A CA 1
ATOM 1039 C C . ASP A 1 131 ? -5.410 10.709 13.560 1.00 96.25 131 ASP A C 1
ATOM 1041 O O . ASP A 1 131 ? -5.992 9.762 14.084 1.00 96.25 131 ASP A O 1
ATOM 1045 N N . ASP A 1 132 ? -5.243 11.875 14.176 1.00 94.12 132 ASP A N 1
ATOM 1046 C CA . ASP A 1 132 ? -5.723 12.196 15.517 1.00 94.12 132 ASP A CA 1
ATOM 1047 C C . ASP A 1 132 ? -7.140 12.787 15.517 1.00 94.12 132 ASP A C 1
ATOM 1049 O O . ASP A 1 132 ? -7.808 12.792 16.553 1.00 94.12 132 ASP A O 1
ATOM 1053 N N . LYS A 1 133 ? -7.630 13.248 14.359 1.00 96.38 133 LYS A N 1
ATOM 1054 C CA . LYS A 1 133 ? -8.950 13.873 14.219 1.00 96.38 133 LYS A CA 1
ATOM 1055 C C . LYS A 1 133 ? -10.039 12.830 14.045 1.00 96.38 133 LYS A C 1
ATOM 1057 O O . LYS A 1 133 ? -11.072 12.912 14.706 1.00 96.38 133 LYS A O 1
ATOM 1062 N N . ALA A 1 134 ? -9.814 11.864 13.156 1.00 96.19 134 ALA A N 1
ATOM 1063 C CA . ALA A 1 134 ? -10.784 10.823 12.832 1.00 96.19 134 ALA A CA 1
ATOM 1064 C C . ALA A 1 134 ? -10.135 9.428 12.686 1.00 96.19 134 ALA A C 1
ATOM 1066 O O . ALA A 1 134 ? -10.381 8.731 11.696 1.00 96.19 134 ALA A O 1
ATOM 1067 N N . PRO A 1 135 ? -9.373 8.942 13.694 1.00 96.12 135 PRO A N 1
ATOM 1068 C CA . PRO A 1 135 ? -8.604 7.694 13.593 1.00 96.12 135 PRO A CA 1
ATOM 1069 C C . PRO A 1 135 ? -9.456 6.493 13.177 1.00 96.12 135 PRO A C 1
ATOM 1071 O O . PRO A 1 135 ? -9.039 5.674 12.363 1.00 96.12 135 PRO A O 1
ATOM 1074 N N . LYS A 1 136 ? -10.679 6.385 13.713 1.00 96.50 136 LYS A N 1
ATOM 1075 C CA . LYS A 1 136 ? -11.591 5.278 13.394 1.00 96.50 136 LYS A CA 1
ATOM 1076 C C . LYS A 1 136 ? -12.046 5.297 11.936 1.00 96.50 136 LYS A C 1
ATOM 1078 O O . LYS A 1 136 ? -12.105 4.238 11.321 1.00 96.50 136 LYS A O 1
ATOM 1083 N N . GLU A 1 137 ? -12.353 6.468 11.381 1.00 96.94 137 GLU A N 1
ATOM 1084 C CA . GLU A 1 137 ? -12.751 6.585 9.973 1.00 96.94 137 GLU A CA 1
ATOM 1085 C C . GLU A 1 137 ? -11.568 6.309 9.048 1.00 96.94 137 GLU A C 1
ATOM 1087 O O . GLU A 1 137 ? -11.707 5.567 8.077 1.00 96.94 137 GLU A O 1
ATOM 1092 N N . SER A 1 138 ? -10.389 6.831 9.382 1.00 97.06 138 SER A N 1
ATOM 1093 C CA . SER A 1 138 ? -9.159 6.587 8.628 1.00 97.06 138 SER A CA 1
ATOM 1094 C C . SER A 1 138 ? -8.776 5.104 8.609 1.00 97.06 138 SER A C 1
ATOM 1096 O O . SER A 1 138 ? -8.516 4.554 7.536 1.00 97.06 138 SER A O 1
ATOM 1098 N N . LEU A 1 139 ? -8.866 4.411 9.750 1.00 97.88 139 LEU A N 1
ATOM 1099 C CA . LEU A 1 139 ? -8.696 2.956 9.814 1.00 97.88 139 LEU A CA 1
ATOM 1100 C C . LEU A 1 139 ? -9.788 2.208 9.034 1.00 97.88 139 LEU A C 1
ATOM 1102 O O . LEU A 1 139 ? -9.454 1.310 8.263 1.00 97.88 139 LEU A O 1
ATOM 1106 N N . LYS A 1 140 ? -11.072 2.583 9.179 1.00 97.56 140 LYS A N 1
ATOM 1107 C CA . LYS A 1 140 ? -12.181 1.964 8.424 1.00 97.56 140 LYS A CA 1
ATOM 1108 C C . LYS A 1 140 ? -11.907 2.035 6.921 1.00 97.56 140 LYS A C 1
ATOM 1110 O O . LYS A 1 140 ? -11.959 1.017 6.235 1.00 97.56 140 LYS A O 1
ATOM 1115 N N . ASN A 1 141 ? -11.576 3.224 6.424 1.00 96.00 141 ASN A N 1
ATOM 1116 C CA . ASN A 1 141 ? -11.310 3.468 5.010 1.00 96.00 141 ASN A CA 1
ATOM 1117 C C . ASN A 1 141 ? -10.110 2.659 4.509 1.00 96.00 141 ASN A C 1
ATOM 1119 O O . ASN A 1 141 ? -10.181 2.067 3.430 1.00 96.00 141 ASN A O 1
ATOM 1123 N N . ALA A 1 142 ? -9.029 2.591 5.288 1.00 96.38 142 ALA A N 1
ATOM 1124 C CA . ALA A 1 142 ? -7.850 1.810 4.933 1.00 96.38 142 ALA A CA 1
ATOM 1125 C C . ALA A 1 142 ? -8.146 0.297 4.893 1.00 96.38 142 ALA A C 1
ATOM 1127 O O . ALA A 1 142 ? -7.737 -0.370 3.940 1.00 96.38 142 ALA A O 1
ATOM 1128 N N . ILE A 1 143 ? -8.918 -0.237 5.849 1.00 97.19 143 ILE A N 1
ATOM 1129 C CA . ILE A 1 143 ? -9.360 -1.644 5.849 1.00 97.19 143 ILE A CA 1
ATOM 1130 C C . ILE A 1 143 ? -10.211 -1.936 4.608 1.00 97.19 143 ILE A C 1
ATOM 1132 O O . ILE A 1 143 ? -9.877 -2.838 3.841 1.00 97.19 143 ILE A O 1
ATOM 1136 N N . VAL A 1 144 ? -11.266 -1.148 4.366 1.00 96.31 144 VAL A N 1
ATOM 1137 C CA . VAL A 1 144 ? -12.166 -1.327 3.211 1.00 96.31 144 VAL A CA 1
ATOM 1138 C C . VAL A 1 144 ? -11.386 -1.289 1.900 1.00 96.31 144 VAL A C 1
ATOM 1140 O O . VAL A 1 144 ? -11.536 -2.172 1.058 1.00 96.31 144 VAL A O 1
ATOM 1143 N N . THR A 1 145 ? -10.505 -0.299 1.748 1.00 94.44 145 THR A N 1
ATOM 1144 C CA . THR A 1 145 ? -9.677 -0.145 0.547 1.00 94.44 145 THR A CA 1
ATOM 1145 C C . THR A 1 145 ? -8.769 -1.352 0.332 1.00 94.44 145 THR A C 1
ATOM 1147 O O . THR A 1 145 ? -8.656 -1.846 -0.786 1.00 94.44 145 THR A O 1
A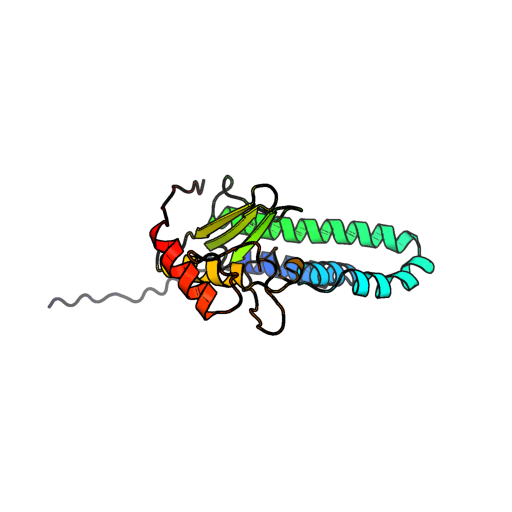TOM 1150 N N . THR A 1 146 ? -8.151 -1.861 1.398 1.00 95.06 146 THR A N 1
ATOM 1151 C CA . THR A 1 146 ? -7.263 -3.030 1.328 1.00 95.06 146 THR A CA 1
ATOM 1152 C C . THR A 1 146 ? -8.029 -4.271 0.875 1.00 95.06 146 THR A C 1
ATOM 1154 O O . THR A 1 146 ? -7.604 -4.951 -0.055 1.00 95.06 146 THR A O 1
ATOM 1157 N N . LEU A 1 147 ? -9.187 -4.538 1.486 1.00 95.25 147 LEU A N 1
ATOM 1158 C CA . LEU A 1 147 ? -10.002 -5.723 1.198 1.00 95.25 147 LEU A CA 1
ATOM 1159 C C . LEU A 1 147 ? -10.595 -5.722 -0.211 1.00 95.25 147 LEU A C 1
ATOM 1161 O O . LEU A 1 147 ? -10.855 -6.789 -0.757 1.00 95.25 147 LEU A O 1
ATOM 1165 N N . LEU A 1 148 ? -10.810 -4.540 -0.790 1.00 94.06 148 LEU A N 1
ATOM 1166 C CA . LEU A 1 148 ? -11.424 -4.365 -2.108 1.00 94.06 148 LEU A CA 1
ATOM 1167 C C . LEU A 1 148 ? -10.433 -3.938 -3.190 1.00 94.06 148 LEU A C 1
ATOM 1169 O O . LEU A 1 148 ? -10.848 -3.621 -4.304 1.00 94.06 148 LEU A O 1
ATOM 1173 N N . THR A 1 149 ? -9.135 -3.913 -2.884 1.00 91.44 149 THR A N 1
ATOM 1174 C CA . THR A 1 149 ? -8.116 -3.623 -3.892 1.00 91.44 149 THR A CA 1
ATOM 1175 C C . THR A 1 149 ? -8.220 -4.673 -5.013 1.00 91.44 149 THR A C 1
ATOM 1177 O O . THR A 1 149 ? -8.216 -5.872 -4.709 1.00 91.44 149 THR A O 1
ATOM 1180 N N . PRO A 1 150 ? -8.352 -4.257 -6.289 1.00 85.38 150 PRO A N 1
ATOM 1181 C CA . PRO A 1 150 ? -8.554 -5.173 -7.413 1.00 85.38 150 PRO A CA 1
ATOM 1182 C C . PRO A 1 150 ? -7.449 -6.227 -7.592 1.00 85.38 150 PRO A C 1
ATOM 1184 O O . PRO A 1 150 ? -6.339 -6.075 -7.084 1.00 85.38 150 PRO A O 1
ATOM 1187 N N . ASP A 1 151 ? -7.792 -7.278 -8.341 1.00 72.12 151 ASP A N 1
ATOM 1188 C CA . ASP A 1 151 ? -7.076 -8.547 -8.564 1.00 72.12 151 ASP A CA 1
ATOM 1189 C C . ASP A 1 151 ? -5.552 -8.489 -8.717 1.00 72.12 151 ASP A C 1
ATOM 1191 O O . ASP A 1 151 ? -4.861 -9.378 -8.217 1.00 72.12 151 ASP A O 1
ATOM 1195 N N . ASP A 1 152 ? -5.016 -7.469 -9.381 1.00 73.69 152 ASP A N 1
ATOM 1196 C CA . ASP A 1 152 ? -3.581 -7.217 -9.413 1.00 73.69 152 ASP A CA 1
ATOM 1197 C C . ASP A 1 152 ? -3.214 -6.054 -8.476 1.00 73.69 152 ASP A C 1
ATOM 1199 O O . ASP A 1 152 ? -3.330 -4.892 -8.876 1.00 73.69 152 ASP A O 1
ATOM 1203 N N . PRO A 1 153 ? -2.702 -6.302 -7.255 1.00 68.88 153 PRO A N 1
ATOM 1204 C CA . PRO A 1 153 ? -2.259 -5.233 -6.363 1.00 68.88 153 PRO A CA 1
ATOM 1205 C C . PRO A 1 153 ? -1.015 -4.509 -6.897 1.00 68.88 153 PRO A C 1
ATOM 1207 O O . PRO A 1 153 ? -0.725 -3.399 -6.455 1.00 68.88 153 PRO A O 1
ATOM 1210 N N . ARG A 1 154 ? -0.300 -5.084 -7.879 1.00 69.94 154 ARG A N 1
ATOM 1211 C CA . ARG A 1 154 ? 0.758 -4.374 -8.620 1.00 69.94 154 ARG A CA 1
ATOM 1212 C C . ARG A 1 154 ? 0.167 -3.301 -9.523 1.00 69.94 154 ARG A C 1
ATOM 1214 O O . ARG A 1 154 ? 0.904 -2.424 -9.952 1.00 69.94 154 ARG A O 1
ATOM 1221 N N . SER A 1 155 ? -1.145 -3.358 -9.791 1.00 72.69 155 SER A N 1
ATOM 1222 C CA . SER A 1 155 ? -1.842 -2.321 -10.544 1.00 72.69 155 SER A CA 1
ATOM 1223 C C . SER A 1 155 ? -2.011 -0.999 -9.774 1.00 72.69 155 SER A C 1
ATOM 1225 O O . SER A 1 155 ? -2.480 -0.001 -10.316 1.00 72.69 155 SER A O 1
ATOM 1227 N N . VAL A 1 156 ? -1.629 -0.990 -8.495 1.00 84.88 156 VAL A N 1
ATOM 1228 C CA . VAL A 1 156 ? -1.748 0.150 -7.590 1.00 84.88 156 VAL A CA 1
ATOM 1229 C C . VAL A 1 156 ? -0.400 0.849 -7.449 1.00 84.88 156 VAL A C 1
ATOM 1231 O O . VAL A 1 156 ? 0.622 0.203 -7.242 1.00 84.88 156 VAL A O 1
ATOM 1234 N N . ASP A 1 157 ? -0.410 2.183 -7.459 1.00 88.75 157 ASP A N 1
ATOM 1235 C CA . ASP A 1 157 ? 0.760 2.981 -7.086 1.00 88.75 157 ASP A CA 1
ATOM 1236 C C . ASP A 1 157 ? 1.106 2.783 -5.603 1.00 88.75 157 ASP A C 1
ATOM 1238 O O . ASP A 1 157 ? 0.457 3.352 -4.724 1.00 88.75 157 ASP A O 1
ATOM 1242 N N . LEU A 1 158 ? 2.129 1.972 -5.319 1.00 91.19 158 LEU A N 1
ATOM 1243 C CA . LEU A 1 158 ? 2.614 1.694 -3.958 1.00 91.19 158 LEU A CA 1
ATOM 1244 C C . LEU A 1 158 ? 3.652 2.707 -3.458 1.00 91.19 158 LEU A C 1
ATOM 1246 O O . LEU A 1 158 ? 4.023 2.677 -2.285 1.00 91.19 158 LEU A O 1
ATOM 1250 N N . PHE A 1 159 ? 4.142 3.588 -4.332 1.00 91.75 159 PHE A N 1
ATOM 1251 C CA . PHE A 1 159 ? 5.265 4.483 -4.038 1.00 91.75 159 PHE A CA 1
ATOM 1252 C C . PHE A 1 159 ? 4.823 5.905 -3.684 1.00 91.75 159 PHE A C 1
ATOM 1254 O O . PHE A 1 159 ? 5.656 6.739 -3.330 1.00 91.75 159 PHE A O 1
ATOM 1261 N N . SER A 1 160 ? 3.520 6.178 -3.749 1.00 92.56 160 SER A N 1
ATOM 1262 C CA . SER A 1 160 ? 2.907 7.428 -3.305 1.00 92.56 160 SER A CA 1
ATOM 1263 C C . SER A 1 160 ? 1.743 7.191 -2.341 1.00 92.56 160 SER A C 1
ATOM 1265 O O . SER A 1 160 ? 1.315 6.060 -2.100 1.00 92.56 160 SER A O 1
ATOM 1267 N N . ASP A 1 161 ? 1.186 8.274 -1.810 1.00 93.56 161 ASP A N 1
ATOM 1268 C CA . ASP A 1 161 ? -0.003 8.280 -0.959 1.00 93.56 161 ASP A CA 1
ATOM 1269 C C . ASP A 1 161 ? -1.324 8.418 -1.740 1.00 93.56 161 ASP A C 1
ATOM 1271 O O . ASP A 1 161 ? -2.389 8.559 -1.133 1.00 93.56 161 ASP A O 1
ATOM 1275 N N . LYS A 1 162 ? -1.282 8.353 -3.081 1.00 92.12 162 LYS A N 1
ATOM 1276 C CA . LYS A 1 162 ? -2.484 8.443 -3.922 1.00 92.12 162 LYS A CA 1
ATOM 1277 C C . LYS A 1 162 ? -3.513 7.375 -3.535 1.00 92.12 162 LYS A C 1
ATOM 1279 O O . LYS A 1 162 ? -3.123 6.232 -3.277 1.00 92.12 162 LYS A O 1
ATOM 1284 N N . PRO A 1 163 ? -4.814 7.708 -3.520 1.00 87.75 163 PRO A N 1
ATOM 1285 C CA . PRO A 1 163 ? -5.851 6.746 -3.181 1.00 87.75 163 PRO A CA 1
ATOM 1286 C C . PRO A 1 163 ? -5.902 5.611 -4.206 1.00 87.75 163 PRO A C 1
ATOM 1288 O O . PRO A 1 163 ? -5.604 5.802 -5.386 1.00 87.75 163 PRO A O 1
ATOM 1291 N N . VAL A 1 164 ? -6.312 4.431 -3.748 1.00 87.12 164 VAL A N 1
ATOM 1292 C CA . VAL A 1 164 ? -6.600 3.303 -4.636 1.00 87.12 164 VAL A CA 1
ATOM 1293 C C . VAL A 1 164 ? -7.975 3.522 -5.252 1.00 87.12 164 VAL A C 1
ATOM 1295 O O . VAL A 1 164 ? -8.950 3.765 -4.541 1.00 87.12 164 VAL A O 1
ATOM 1298 N N . THR A 1 165 ? -8.070 3.435 -6.575 1.00 84.56 165 THR A N 1
ATOM 1299 C CA . THR A 1 165 ? -9.366 3.446 -7.253 1.00 84.56 165 THR A CA 1
ATOM 1300 C C . THR A 1 165 ? -10.021 2.084 -7.081 1.00 84.56 165 THR A C 1
ATOM 1302 O O . THR A 1 165 ? -9.599 1.099 -7.686 1.00 84.56 165 THR A O 1
ATOM 1305 N N . LEU A 1 166 ? -11.050 2.029 -6.239 1.00 85.31 166 LEU A N 1
ATOM 1306 C CA . LEU A 1 166 ? -11.863 0.832 -6.079 1.00 85.31 166 LEU A CA 1
ATOM 1307 C C . LEU A 1 166 ? -12.799 0.681 -7.274 1.00 85.31 166 LEU A C 1
ATOM 1309 O O . LEU A 1 166 ? -13.398 1.649 -7.744 1.00 85.31 166 LEU A O 1
ATOM 1313 N N . THR A 1 167 ? -12.928 -0.547 -7.752 1.00 78.81 167 THR A N 1
ATOM 1314 C CA . THR A 1 167 ? -13.794 -0.896 -8.871 1.00 78.81 167 THR A CA 1
ATOM 1315 C C . THR A 1 167 ? -14.390 -2.278 -8.641 1.00 78.81 167 THR A C 1
ATOM 1317 O O . THR A 1 167 ? -13.761 -3.143 -8.037 1.00 78.81 167 THR A O 1
ATOM 1320 N N . SER A 1 168 ? -15.634 -2.469 -9.076 1.00 78.50 168 SER A N 1
ATOM 1321 C CA . SER A 1 168 ? -16.357 -3.741 -8.956 1.00 78.50 168 SER A CA 1
ATOM 1322 C C . SER A 1 168 ? -16.248 -4.612 -10.213 1.00 78.50 168 SER A C 1
ATOM 1324 O O . SER A 1 168 ? -16.856 -5.676 -10.269 1.00 78.50 168 SER A O 1
ATOM 1326 N N . ASP A 1 169 ? -15.504 -4.160 -11.227 1.00 82.81 169 ASP A N 1
ATOM 1327 C CA . ASP A 1 169 ? -15.272 -4.888 -12.483 1.00 82.81 169 ASP A CA 1
ATOM 1328 C C . ASP A 1 169 ? -14.333 -6.094 -12.317 1.00 82.81 169 ASP A C 1
ATOM 1330 O O . ASP A 1 169 ? -14.394 -7.043 -13.099 1.00 82.81 169 ASP A O 1
ATOM 1334 N N . ARG A 1 170 ? -13.479 -6.070 -11.291 1.00 82.12 170 ARG A N 1
ATOM 1335 C CA . ARG A 1 170 ? -12.469 -7.090 -11.007 1.00 82.12 170 ARG A CA 1
ATOM 1336 C C . ARG A 1 170 ? -12.612 -7.603 -9.582 1.00 82.12 170 ARG A C 1
ATOM 1338 O O . ARG A 1 170 ? -13.00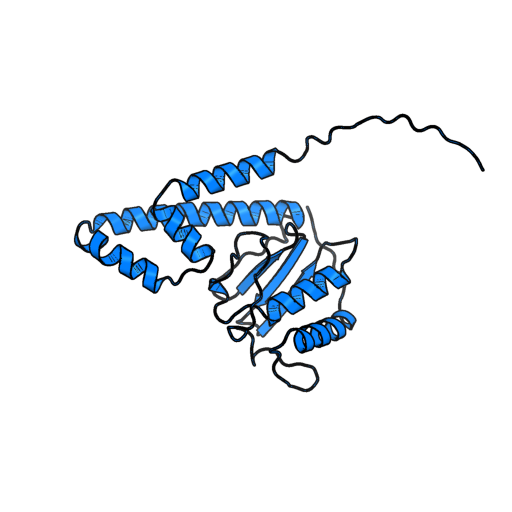5 -6.881 -8.671 1.00 82.12 170 ARG A O 1
ATOM 1345 N N . SER A 1 171 ? -12.314 -8.887 -9.396 1.00 89.12 171 SER A N 1
ATOM 1346 C CA . SER A 1 171 ? -12.377 -9.504 -8.066 1.00 89.12 171 SER A CA 1
ATOM 1347 C C . SER A 1 171 ? -11.240 -8.980 -7.182 1.00 89.12 171 SER A C 1
ATOM 1349 O O . SER A 1 171 ? -10.151 -8.765 -7.707 1.00 89.12 171 SER A O 1
ATOM 1351 N N . PRO A 1 172 ? -11.438 -8.791 -5.865 1.00 92.31 172 PRO A N 1
ATOM 1352 C CA . PRO A 1 172 ? -10.356 -8.347 -4.993 1.00 92.31 172 PRO A CA 1
ATOM 1353 C C . PRO A 1 172 ? -9.217 -9.365 -4.898 1.00 92.31 172 PRO A C 1
ATOM 1355 O O . PRO A 1 172 ? -9.465 -10.571 -4.874 1.00 92.31 172 PRO A O 1
ATOM 1358 N N . TYR A 1 173 ? -7.973 -8.898 -4.775 1.00 90.75 173 TYR A N 1
ATOM 1359 C CA . TYR A 1 173 ? -6.811 -9.798 -4.713 1.00 90.75 173 TYR A CA 1
ATOM 1360 C C . TYR A 1 173 ? -6.741 -10.625 -3.414 1.00 90.75 173 TYR A C 1
ATOM 1362 O O . TYR A 1 173 ? -6.137 -11.696 -3.392 1.00 90.75 173 TYR A O 1
ATOM 1370 N N . LEU A 1 174 ? -7.370 -10.143 -2.333 1.00 93.19 174 LEU A N 1
ATOM 1371 C CA . LEU A 1 174 ? -7.485 -10.846 -1.046 1.00 93.19 174 LEU A CA 1
ATOM 1372 C C . LEU A 1 174 ? -8.708 -11.761 -0.958 1.00 93.19 174 LEU A C 1
ATOM 1374 O O . LEU A 1 174 ? -8.979 -12.336 0.101 1.00 93.19 174 LEU A O 1
ATOM 1378 N N . LEU A 1 175 ? -9.469 -11.895 -2.044 1.00 93.56 175 LEU A N 1
ATOM 1379 C CA . LEU A 1 175 ? -10.689 -12.680 -2.043 1.00 93.56 175 LEU A CA 1
ATOM 1380 C C . LEU A 1 175 ? -10.413 -14.140 -1.654 1.00 93.56 175 LEU A C 1
ATOM 1382 O O . LEU A 1 175 ? -9.668 -14.846 -2.327 1.00 93.56 175 LEU A O 1
ATOM 1386 N N . GLY A 1 176 ? -11.048 -14.595 -0.570 1.00 92.88 176 GLY A N 1
ATOM 1387 C CA . GLY A 1 176 ? -10.906 -15.956 -0.044 1.00 92.88 176 GLY A CA 1
ATOM 1388 C C . GLY A 1 176 ? -9.666 -16.166 0.828 1.00 92.88 176 GLY A C 1
ATOM 1389 O O . GLY A 1 176 ? -9.559 -17.208 1.466 1.00 92.88 176 GLY A O 1
ATOM 1390 N N . LEU A 1 177 ? -8.766 -15.180 0.897 1.00 93.69 177 LEU A N 1
ATOM 1391 C CA . LEU A 1 177 ? -7.644 -15.155 1.841 1.00 93.69 177 LEU A CA 1
ATOM 1392 C C . LEU A 1 177 ? -8.037 -14.496 3.166 1.00 93.69 177 LEU A C 1
ATOM 1394 O O . LEU A 1 177 ? -7.497 -14.840 4.213 1.00 93.69 177 LEU A O 1
ATOM 1398 N N . VAL A 1 178 ? -8.991 -13.563 3.114 1.00 94.88 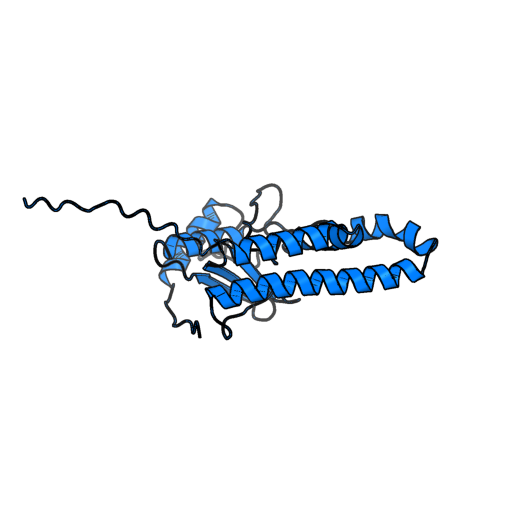178 VAL A N 1
ATOM 1399 C CA . VAL A 1 178 ? -9.622 -12.955 4.287 1.00 94.88 178 VAL A CA 1
ATOM 1400 C C . VAL A 1 178 ? -11.097 -13.335 4.302 1.00 94.88 178 VAL A C 1
ATOM 1402 O O . VAL A 1 178 ? -11.799 -13.180 3.297 1.00 94.88 178 VAL A O 1
ATOM 1405 N N . LEU A 1 179 ? -11.546 -13.833 5.450 1.00 95.94 179 LEU A N 1
ATOM 1406 C CA . LEU A 1 179 ? -12.930 -14.201 5.716 1.00 95.94 179 LEU A CA 1
ATOM 1407 C C . LEU A 1 179 ? -13.484 -13.311 6.831 1.00 95.94 179 LEU A C 1
ATOM 1409 O O . LEU A 1 179 ? -12.728 -12.867 7.698 1.00 95.94 179 LEU A O 1
ATOM 1413 N N . ASP A 1 180 ? -14.787 -13.051 6.802 1.00 94.00 180 ASP A N 1
ATOM 1414 C CA . ASP A 1 180 ? -15.482 -12.392 7.906 1.00 94.00 180 ASP A CA 1
ATOM 1415 C C . ASP A 1 180 ? -15.705 -13.328 9.110 1.00 94.00 180 ASP A C 1
ATOM 1417 O O . ASP A 1 180 ? -15.211 -14.459 9.153 1.00 94.00 180 ASP A O 1
ATOM 1421 N N . GLN A 1 181 ? -16.407 -12.830 10.132 1.00 89.31 181 GLN A N 1
ATOM 1422 C CA . GLN A 1 181 ? -16.657 -13.568 11.375 1.00 89.31 181 GLN A CA 1
ATOM 1423 C C . GLN A 1 181 ? -17.529 -14.814 11.140 1.00 89.31 181 GLN A C 1
ATOM 1425 O O . GLN A 1 181 ? -17.446 -15.782 11.894 1.00 89.31 181 GLN A O 1
ATOM 1430 N N . GLU A 1 182 ? -18.308 -14.816 10.060 1.00 93.19 182 GLU A N 1
ATOM 1431 C CA . GLU A 1 182 ? -19.153 -15.908 9.585 1.00 93.19 182 GLU A CA 1
ATOM 1432 C C . GLU A 1 182 ? -18.419 -16.848 8.606 1.00 93.19 182 GLU A C 1
ATOM 1434 O O . GLU A 1 182 ? -19.019 -17.768 8.037 1.00 93.19 182 GLU A O 1
ATOM 1439 N N . GLY A 1 183 ? -17.116 -16.634 8.394 1.00 95.44 183 GLY A N 1
ATOM 1440 C CA . GLY A 1 183 ? -16.286 -17.431 7.495 1.00 95.44 183 GLY A CA 1
ATOM 1441 C C . GLY A 1 183 ? -16.557 -17.175 6.010 1.00 95.44 183 GLY A C 1
ATOM 1442 O O . GLY A 1 183 ? -16.175 -17.996 5.175 1.00 95.44 183 GLY A O 1
ATOM 1443 N N . GLN A 1 184 ? -17.220 -16.072 5.656 1.00 96.19 184 GLN A N 1
ATOM 1444 C CA . GLN A 1 184 ? -17.538 -15.730 4.274 1.00 96.19 184 GLN A CA 1
ATOM 1445 C C . GLN A 1 184 ? -16.439 -14.871 3.634 1.00 96.19 184 GLN A C 1
ATOM 1447 O O . GLN A 1 184 ? -15.903 -13.954 4.261 1.00 96.19 184 GLN A O 1
ATOM 1452 N N . PRO A 1 185 ? -16.106 -15.111 2.354 1.00 96.31 185 PRO A N 1
ATOM 1453 C CA . PRO A 1 185 ? -15.199 -14.243 1.618 1.00 96.31 185 PRO A CA 1
ATOM 1454 C C . PRO A 1 185 ? -15.779 -12.837 1.408 1.00 96.31 185 PRO A C 1
ATOM 1456 O O . PRO A 1 185 ? -16.938 -12.666 1.015 1.00 96.31 185 PRO A O 1
ATOM 1459 N N . ILE A 1 186 ? -14.933 -11.823 1.575 1.00 95.44 186 ILE A N 1
ATOM 1460 C CA . ILE A 1 186 ? -15.311 -10.412 1.445 1.00 95.44 186 ILE A CA 1
ATOM 1461 C C . ILE A 1 186 ? -15.156 -9.968 -0.016 1.00 95.44 186 ILE A C 1
ATOM 1463 O O . ILE A 1 186 ? -14.057 -10.001 -0.567 1.00 95.44 186 ILE A O 1
ATOM 1467 N N . ARG A 1 187 ? -16.259 -9.566 -0.664 1.00 92.62 187 ARG A N 1
ATOM 1468 C CA . ARG A 1 187 ? -16.284 -9.219 -2.105 1.00 92.62 187 ARG A CA 1
ATOM 1469 C C . ARG A 1 187 ? -16.864 -7.852 -2.417 1.00 92.62 187 ARG A C 1
ATOM 1471 O O . ARG A 1 187 ? -16.587 -7.303 -3.479 1.00 92.62 187 ARG A O 1
ATOM 1478 N N . THR A 1 188 ? -17.723 -7.345 -1.543 1.00 92.94 188 THR A N 1
ATOM 1479 C CA . THR A 1 188 ? -18.522 -6.146 -1.802 1.00 92.94 188 THR A CA 1
ATOM 1480 C C . THR A 1 188 ? -18.171 -5.022 -0.830 1.00 92.94 188 THR A C 1
ATOM 1482 O O . THR A 1 188 ? -17.737 -5.305 0.290 1.00 92.94 188 THR A O 1
ATOM 1485 N N . PRO A 1 189 ? -18.418 -3.753 -1.209 1.00 94.12 189 PRO A N 1
ATOM 1486 C CA . PRO A 1 189 ? -18.319 -2.614 -0.298 1.00 94.12 189 PRO A CA 1
ATOM 1487 C C . PRO A 1 189 ? -19.044 -2.831 1.030 1.00 94.12 189 PRO A C 1
ATOM 1489 O O . PRO A 1 189 ? -18.439 -2.673 2.082 1.00 94.12 189 PRO A O 1
ATOM 1492 N N . ALA A 1 190 ? -20.295 -3.300 0.995 1.00 94.69 190 ALA A N 1
ATOM 1493 C CA . ALA A 1 190 ? -21.085 -3.522 2.204 1.00 94.69 190 ALA A CA 1
ATOM 1494 C C . ALA A 1 190 ? -20.457 -4.564 3.150 1.00 94.69 190 ALA A C 1
ATOM 1496 O O . ALA A 1 190 ? -20.384 -4.329 4.354 1.00 94.69 190 ALA A O 1
ATOM 1497 N N . GLN A 1 191 ? -19.959 -5.685 2.613 1.00 95.94 191 GLN A N 1
ATOM 1498 C CA . GLN A 1 191 ? -19.266 -6.700 3.418 1.00 95.94 191 GLN A CA 1
ATOM 1499 C C . GLN A 1 191 ? -17.969 -6.151 4.022 1.00 95.94 191 GLN A C 1
ATOM 1501 O O . GLN A 1 191 ? -17.711 -6.342 5.207 1.00 95.94 191 GLN A O 1
ATOM 1506 N N . ALA A 1 192 ? -17.164 -5.444 3.223 1.00 96.38 192 ALA A N 1
ATOM 1507 C CA . ALA A 1 192 ? -15.908 -4.868 3.693 1.00 96.38 192 ALA A CA 1
ATOM 1508 C C . ALA A 1 192 ? -16.140 -3.801 4.771 1.00 96.38 192 ALA A C 1
ATOM 1510 O O . ALA A 1 192 ? -15.389 -3.729 5.740 1.00 96.38 192 ALA A O 1
ATOM 1511 N N . GLU A 1 193 ? -17.189 -2.988 4.633 1.00 96.31 193 GLU A N 1
ATOM 1512 C CA . GLU A 1 193 ? -17.564 -1.990 5.631 1.00 96.31 193 GLU A CA 1
ATOM 1513 C C . GLU A 1 193 ? -18.025 -2.612 6.949 1.00 96.31 193 GLU A C 1
ATOM 1515 O O . GLU A 1 193 ? -17.623 -2.129 8.010 1.00 96.31 193 GLU A O 1
ATOM 1520 N N . ALA A 1 194 ? -18.836 -3.672 6.890 1.00 96.44 194 ALA A N 1
ATOM 1521 C CA . ALA A 1 194 ? -19.272 -4.408 8.073 1.00 96.44 194 ALA A CA 1
ATOM 1522 C C . ALA A 1 194 ? -18.079 -5.061 8.789 1.00 96.44 194 ALA A C 1
ATOM 1524 O O . ALA A 1 194 ? -17.919 -4.903 10.000 1.00 96.44 194 ALA A O 1
ATOM 1525 N N . PHE A 1 195 ? -17.188 -5.705 8.030 1.00 96.75 195 PHE A N 1
ATOM 1526 C CA . PHE A 1 195 ? -15.955 -6.289 8.555 1.00 96.75 195 PHE A CA 1
ATOM 1527 C C . PHE A 1 195 ? -15.030 -5.241 9.186 1.00 96.75 195 PHE A C 1
ATOM 1529 O O . PHE A 1 195 ? -14.459 -5.458 10.255 1.00 96.75 195 PHE A O 1
ATOM 1536 N N . ALA A 1 196 ? -14.875 -4.082 8.542 1.00 97.19 196 ALA A N 1
ATOM 1537 C CA . ALA A 1 196 ? -14.072 -2.996 9.083 1.00 97.19 196 ALA A CA 1
ATOM 1538 C C . ALA A 1 196 ? -14.668 -2.469 10.395 1.00 97.19 196 ALA A C 1
ATOM 1540 O O . ALA A 1 196 ? -13.929 -2.256 11.352 1.00 97.19 196 ALA A O 1
ATOM 1541 N N . ALA A 1 197 ? -15.992 -2.304 10.467 1.00 95.94 197 ALA A N 1
ATOM 1542 C CA . ALA A 1 197 ? -16.666 -1.849 11.678 1.00 95.94 197 ALA A CA 1
ATOM 1543 C C . ALA A 1 197 ? -16.428 -2.795 12.867 1.00 95.94 197 ALA A C 1
ATOM 1545 O O . ALA A 1 197 ? -16.070 -2.316 13.942 1.00 95.94 197 ALA A O 1
ATOM 1546 N N . SER A 1 198 ? -16.547 -4.113 12.671 1.00 94.56 198 SER A N 1
ATOM 1547 C CA . SER A 1 198 ? -16.296 -5.093 13.737 1.00 94.56 198 SER A CA 1
ATOM 1548 C C . SER A 1 198 ? -14.814 -5.181 14.119 1.00 94.56 198 SER A C 1
ATOM 1550 O O . SER A 1 198 ? -14.472 -5.249 15.298 1.00 94.56 198 SER A O 1
ATOM 1552 N N . SER A 1 199 ? -13.905 -5.086 13.144 1.00 93.00 199 SER A N 1
ATOM 1553 C CA . SER A 1 199 ? -12.454 -5.110 13.388 1.00 93.00 199 SER A CA 1
ATOM 1554 C C . SER A 1 199 ? -11.974 -3.939 14.255 1.00 93.00 199 SER A C 1
ATOM 1556 O O . SER A 1 199 ? -11.032 -4.082 15.039 1.00 93.00 199 SER A O 1
ATOM 1558 N N . LEU A 1 200 ? -12.631 -2.778 14.152 1.00 94.44 200 LEU A N 1
ATOM 1559 C CA . LEU A 1 200 ? -12.278 -1.583 14.923 1.00 94.44 200 LEU A CA 1
ATOM 1560 C C . LEU A 1 200 ? -12.532 -1.716 16.428 1.00 94.44 200 LEU A C 1
ATOM 1562 O O . LEU A 1 200 ? -11.924 -0.973 17.197 1.00 94.44 200 LEU A O 1
ATOM 1566 N N . GLU A 1 201 ? -13.370 -2.655 16.872 1.00 90.44 201 GLU A N 1
ATOM 1567 C CA . GLU A 1 201 ? -13.571 -2.921 18.304 1.00 90.44 201 GLU A CA 1
ATOM 1568 C C . GLU A 1 201 ? -12.288 -3.421 18.983 1.00 90.44 201 GLU A C 1
ATOM 1570 O O . GLU A 1 201 ? -12.066 -3.177 20.167 1.00 90.44 201 GLU A O 1
ATOM 1575 N N . SER A 1 202 ? -11.409 -4.069 18.213 1.00 87.25 202 SER A N 1
ATOM 1576 C CA . SER A 1 202 ? -10.118 -4.585 18.677 1.00 87.25 202 SER A CA 1
ATOM 1577 C C . SER A 1 202 ? -8.946 -3.628 18.425 1.00 87.25 202 SER A C 1
ATOM 1579 O O . SER A 1 202 ? -7.797 -3.989 18.697 1.00 87.25 202 SER A O 1
ATOM 1581 N N . ALA A 1 203 ? -9.200 -2.421 17.905 1.00 91.31 203 ALA A N 1
ATOM 1582 C CA . ALA A 1 203 ? -8.153 -1.453 17.599 1.00 91.31 203 ALA A CA 1
ATOM 1583 C C . ALA A 1 203 ? -7.440 -0.983 18.877 1.00 91.31 203 ALA A C 1
ATOM 1585 O O . ALA A 1 203 ? -8.067 -0.636 19.879 1.00 91.31 203 ALA A O 1
ATOM 1586 N N . LYS A 1 204 ? -6.105 -0.947 18.835 1.00 93.81 204 LYS A N 1
ATOM 1587 C CA . LYS A 1 204 ? -5.259 -0.542 19.964 1.00 93.81 204 LYS A CA 1
ATOM 1588 C C . LYS A 1 204 ? -4.334 0.586 19.546 1.00 93.81 204 LYS A C 1
ATOM 1590 O O . LYS A 1 204 ? -3.773 0.561 18.454 1.00 93.81 204 LYS A O 1
ATOM 1595 N N . ALA A 1 205 ? -4.140 1.541 20.447 1.00 93.38 205 ALA A N 1
ATOM 1596 C CA . ALA A 1 205 ? -3.085 2.529 20.302 1.00 93.38 205 ALA A CA 1
ATOM 1597 C C . ALA A 1 205 ? -1.736 1.900 20.669 1.00 93.38 205 ALA A C 1
ATOM 1599 O O . ALA A 1 205 ? -1.638 1.119 21.619 1.00 93.38 205 ALA A O 1
ATOM 1600 N N . ARG A 1 206 ? -0.688 2.284 19.944 1.00 94.19 206 ARG A N 1
ATOM 1601 C CA . ARG A 1 206 ? 0.700 2.016 20.318 1.00 94.19 206 ARG A CA 1
ATOM 1602 C C . ARG A 1 206 ? 1.514 3.301 20.189 1.00 94.19 206 ARG A C 1
ATOM 1604 O O . ARG A 1 206 ? 1.169 4.138 19.355 1.00 94.19 206 ARG A O 1
ATOM 1611 N N . PRO A 1 207 ? 2.591 3.464 20.967 1.00 91.38 207 PRO A N 1
ATOM 1612 C CA . PRO A 1 207 ? 3.525 4.551 20.730 1.00 91.38 207 PRO A CA 1
ATOM 1613 C C . PRO A 1 207 ? 4.205 4.376 19.365 1.00 91.38 207 PRO A C 1
ATOM 1615 O O . PRO A 1 207 ? 4.503 3.254 18.938 1.00 91.38 207 PRO A O 1
ATOM 1618 N N . VAL A 1 208 ? 4.442 5.501 18.699 1.00 91.50 208 VAL A N 1
ATOM 1619 C CA . VAL A 1 208 ? 5.191 5.611 17.445 1.00 91.50 208 VAL A CA 1
ATOM 1620 C C . VAL A 1 208 ? 6.344 6.566 17.722 1.00 91.50 208 VAL A C 1
ATOM 1622 O O . VAL A 1 208 ? 6.120 7.679 18.199 1.00 91.50 208 VAL A O 1
ATOM 1625 N N . ASP A 1 209 ? 7.571 6.110 17.484 1.00 88.81 209 ASP A N 1
ATOM 1626 C CA . ASP A 1 209 ? 8.762 6.935 17.680 1.00 88.81 209 ASP A CA 1
ATOM 1627 C C . ASP A 1 209 ? 9.007 7.787 16.433 1.00 88.81 209 ASP A C 1
ATOM 1629 O O . ASP A 1 209 ? 9.523 7.297 15.427 1.00 88.81 209 ASP A O 1
ATOM 1633 N N . GLN A 1 210 ? 8.598 9.056 16.499 1.00 83.69 210 GLN A N 1
ATOM 1634 C CA . GLN A 1 210 ? 8.770 10.014 15.406 1.00 83.69 210 GLN A CA 1
ATOM 1635 C C . GLN A 1 210 ? 10.190 10.616 15.337 1.00 83.69 210 GLN A C 1
ATOM 1637 O O . GLN A 1 210 ? 10.443 11.413 14.433 1.00 83.69 210 GLN A O 1
ATOM 1642 N N . ASN A 1 211 ? 11.102 10.227 16.246 1.00 66.94 211 ASN A N 1
ATOM 1643 C CA . ASN A 1 211 ? 12.481 10.726 16.335 1.00 66.94 211 ASN A CA 1
ATOM 1644 C C . ASN A 1 211 ? 13.532 9.721 15.831 1.00 66.94 211 ASN A C 1
ATOM 1646 O O . ASN A 1 211 ? 13.586 8.563 16.312 1.00 66.94 211 ASN A O 1
#

pLDDT: mean 82.6, std 18.91, range [25.38, 97.94]

Foldseek 3Di:
DDDDDDDPPPDPPPPPVPLVVLVVVLVCVLVVDPLSVVLVCLLLAHDVVVVVVVCPVVCVVPVCVVVVSVVSSVVNVVSLQCSQQVQLLQQQNNVRDDADDPQWQWAAADSSQWIWIQGNVVLDIDIAGPDPPCRLVSQLQNQLQQLQQFQDVSNHNRSDRDGGDGDLPGFHNCFQSDAAPVRHTDGDSVSSNVRSVVVCVVDDDDDGPSD

Secondary structure (DSSP, 8-state):
----PPP--------SHHHHHHHHHHHHHHHTSHHHHHHHHHHTT--HHHHHHHHHHHHHH-THHHHHHHHHHHHHHHHHHHHHHHHHHHHH-GGG----BTTEEEEEETTTTEEEEEETTTTEEEEEE--SSSHHHHHHHHHHHHHT-BS-GGGS--SS-PPP---SSS-BTTBTTBB-TTSPBP-SHHHHHHHHHHHGGG---------